Protein AF-A0A7S6W1R8-F1 (afdb_monomer_lite)

pLDDT: mean 75.31, std 19.68, range [36.75, 97.31]

Sequence (250 aa):
MFKEGKIKSYNVERGFGFIQQDQAQDLFFHISDFPSRHIEPRVGENLKYRIEADRGKFKAVNIIRLDLKKEQSTHEQINPSFESRSDRVNDQATPHDTAKGTVWGSKIFSMIGLIVILVLAVAVYGKYQQYQEQKQLHLQQLMQENENIVKEQRKAQGDLPDRVLTEQGEKNLYGTASTQAQSVVQYTAQAPSSSDTPRAVEKAQFSCDGRTHCSQMKSYEEAVYFLQHCPGTKMDGNNDGIPFERQFNK

Secondary structure (DSSP, 8-state):
-EEEEEEEEEETTTTEEEEE-SSSPPEEEEGGGSS-TTS---TT-EEEEEEEEETTEEEEEEEEESS-------S----------------------------TTHHHHHHHHHHHHHHHHHHHHHHHHHHHHHHHHHHHHHHHHHHHHHHHHHHHT----S-SS-HHHHHHHHS--SS------------------------------S--SGGG-SSHHHHHHHHHH-TT----SSSSS-TTHHHH--

Structure (mmCIF, N/CA/C/O backbone):
data_AF-A0A7S6W1R8-F1
#
_entry.id   AF-A0A7S6W1R8-F1
#
loop_
_atom_site.group_PDB
_atom_site.id
_atom_site.type_symbol
_atom_site.label_atom_id
_atom_site.label_alt_id
_atom_site.label_comp_id
_atom_site.label_asym_id
_atom_site.label_entity_id
_atom_site.label_seq_id
_atom_site.pdbx_PDB_ins_code
_atom_site.Cartn_x
_atom_site.Cartn_y
_atom_site.Cartn_z
_atom_site.occupancy
_atom_site.B_iso_or_equiv
_atom_site.auth_seq_id
_atom_site.auth_comp_id
_atom_site.auth_asym_id
_atom_site.auth_atom_id
_atom_site.pdbx_PDB_model_num
ATOM 1 N N . MET A 1 1 ? 12.336 -17.786 -8.559 1.00 86.81 1 MET A N 1
ATOM 2 C CA . MET A 1 1 ? 12.193 -18.467 -9.868 1.00 86.81 1 MET A CA 1
ATOM 3 C C . MET A 1 1 ? 11.454 -17.542 -10.827 1.00 86.81 1 MET A C 1
ATOM 5 O O . MET A 1 1 ? 10.625 -16.770 -10.353 1.00 86.81 1 MET A O 1
ATOM 9 N N . PHE A 1 2 ? 11.778 -17.565 -12.122 1.00 92.25 2 PHE A N 1
ATOM 10 C CA . PHE A 1 2 ? 11.011 -16.814 -13.123 1.00 92.25 2 PHE A CA 1
ATOM 11 C C . PHE A 1 2 ? 9.714 -17.553 -13.465 1.00 92.25 2 PHE A C 1
ATOM 13 O O . PHE A 1 2 ? 9.700 -18.782 -13.504 1.00 92.25 2 PHE A O 1
ATOM 20 N N . LYS A 1 3 ? 8.645 -16.795 -13.696 1.00 93.88 3 LYS A N 1
ATOM 21 C CA . LYS A 1 3 ? 7.350 -17.252 -14.194 1.00 93.88 3 LYS A CA 1
ATOM 22 C C . LYS A 1 3 ? 6.982 -16.460 -15.442 1.00 93.88 3 LYS A C 1
ATOM 24 O O . LYS A 1 3 ? 7.538 -15.389 -15.687 1.00 93.88 3 LYS A O 1
ATOM 29 N N . GLU A 1 4 ? 6.058 -17.003 -16.213 1.00 93.69 4 GLU A N 1
ATOM 30 C CA . GLU A 1 4 ? 5.535 -16.382 -17.424 1.00 93.69 4 GLU A CA 1
ATOM 31 C C . GLU A 1 4 ? 4.023 -16.215 -17.273 1.00 93.69 4 GLU A C 1
ATOM 33 O O . GLU A 1 4 ? 3.381 -16.959 -16.531 1.00 93.69 4 GLU A O 1
ATOM 38 N N . GLY A 1 5 ? 3.469 -15.188 -17.908 1.00 93.69 5 GLY A N 1
ATOM 39 C CA . GLY A 1 5 ? 2.054 -14.852 -17.789 1.00 93.69 5 GLY A CA 1
ATOM 40 C C . GLY A 1 5 ? 1.665 -13.724 -18.732 1.00 93.69 5 GLY A C 1
ATOM 41 O O . GLY A 1 5 ? 2.523 -13.129 -19.388 1.00 93.69 5 GLY A O 1
ATOM 42 N N . LYS A 1 6 ? 0.365 -13.435 -18.806 1.00 95.19 6 LYS A N 1
ATOM 43 C CA . LYS A 1 6 ? -0.180 -12.402 -19.696 1.00 95.19 6 LYS A CA 1
ATOM 44 C C . LYS A 1 6 ? -0.730 -11.221 -18.923 1.00 95.19 6 LYS A C 1
ATOM 46 O O . LYS A 1 6 ? -1.344 -11.404 -17.874 1.00 95.19 6 LYS A O 1
ATOM 51 N N . ILE A 1 7 ? -0.569 -10.015 -19.456 1.00 95.56 7 ILE A N 1
ATOM 52 C CA . ILE A 1 7 ? -1.196 -8.825 -18.873 1.00 95.56 7 ILE A CA 1
ATOM 53 C C . ILE A 1 7 ? -2.716 -8.959 -18.979 1.00 95.56 7 ILE A C 1
ATOM 55 O O . ILE A 1 7 ? -3.264 -9.042 -20.074 1.00 95.56 7 ILE A O 1
ATOM 59 N N . LYS A 1 8 ? -3.402 -8.949 -17.838 1.00 95.31 8 LYS A N 1
ATOM 60 C CA . LYS A 1 8 ? -4.864 -8.999 -17.748 1.00 95.31 8 LYS A CA 1
ATOM 61 C C . LYS A 1 8 ? -5.487 -7.612 -17.823 1.00 95.31 8 LYS A C 1
ATOM 63 O O . LYS A 1 8 ? -6.496 -7.412 -18.487 1.00 95.31 8 LYS A O 1
ATOM 68 N N . SER A 1 9 ? -4.893 -6.658 -17.116 1.00 94.88 9 SER A N 1
ATOM 69 C CA . SER A 1 9 ? -5.363 -5.279 -17.059 1.00 94.88 9 SER A CA 1
ATOM 70 C C . SER A 1 9 ? -4.200 -4.333 -16.798 1.00 94.88 9 SER A C 1
ATOM 72 O O . SER A 1 9 ? -3.211 -4.700 -16.159 1.00 94.88 9 SER A O 1
ATOM 74 N N . TYR A 1 10 ? -4.318 -3.113 -17.309 1.00 96.06 10 TYR A N 1
ATOM 75 C CA . TYR A 1 10 ? -3.346 -2.050 -17.108 1.00 96.06 10 TYR A CA 1
ATOM 76 C C . TYR A 1 10 ? -4.076 -0.708 -17.030 1.00 96.06 10 TYR A C 1
ATOM 78 O O . TYR A 1 10 ? -4.899 -0.397 -17.889 1.00 96.06 10 TYR A O 1
ATOM 86 N N . ASN A 1 11 ? -3.804 0.059 -15.975 1.00 94.62 11 ASN A N 1
ATOM 87 C CA . ASN A 1 11 ? -4.296 1.418 -15.804 1.00 94.62 11 ASN A CA 1
ATOM 88 C C . ASN A 1 11 ? -3.163 2.395 -16.136 1.00 94.62 11 ASN A C 1
ATOM 90 O O . ASN A 1 11 ? -2.182 2.483 -15.396 1.00 94.62 11 ASN A O 1
ATOM 94 N N . VAL A 1 12 ? -3.328 3.127 -17.239 1.00 92.25 12 VAL A N 1
ATOM 95 C CA . VAL A 1 12 ? -2.326 4.066 -17.759 1.00 92.25 12 VAL A CA 1
ATOM 96 C C . VAL A 1 12 ? -2.108 5.241 -16.803 1.00 92.25 12 VAL A C 1
ATOM 98 O O . VAL A 1 12 ? -0.969 5.564 -16.485 1.00 92.25 12 VAL A O 1
ATOM 101 N N . GLU A 1 13 ? -3.184 5.833 -16.277 1.00 91.62 13 GLU A N 1
ATOM 102 C CA . GLU A 1 13 ? -3.116 7.015 -15.404 1.00 91.62 13 GLU A CA 1
ATOM 103 C C . GLU A 1 13 ? -2.362 6.745 -14.099 1.00 91.62 13 GLU A C 1
ATOM 105 O O . GLU A 1 13 ? -1.633 7.599 -13.597 1.00 91.62 13 GLU A O 1
ATOM 110 N N . ARG A 1 14 ? -2.541 5.547 -13.533 1.00 92.88 14 ARG A N 1
ATOM 111 C CA . ARG A 1 14 ? -1.938 5.154 -12.251 1.00 92.88 14 ARG A CA 1
ATOM 112 C C . ARG A 1 14 ? -0.673 4.310 -12.415 1.00 92.88 14 ARG A C 1
ATOM 114 O O . ARG A 1 14 ? -0.030 4.010 -11.414 1.00 92.88 14 ARG A O 1
ATOM 121 N N . GLY A 1 15 ? -0.324 3.915 -13.641 1.00 93.25 15 GLY A N 1
ATOM 122 C CA . GLY A 1 15 ? 0.912 3.201 -13.965 1.00 93.25 15 GLY A CA 1
ATOM 123 C C . GLY A 1 15 ? 1.024 1.791 -13.376 1.00 93.25 15 GLY A C 1
ATOM 124 O O . GLY A 1 15 ? 2.137 1.308 -13.167 1.00 93.25 15 GLY A O 1
ATOM 125 N N . PHE A 1 16 ? -0.091 1.113 -13.094 1.00 94.75 16 PHE A N 1
ATOM 126 C CA . PHE A 1 16 ? -0.083 -0.247 -12.543 1.00 94.75 16 PHE A CA 1
ATOM 127 C C . PHE A 1 16 ? -1.042 -1.178 -13.277 1.00 94.75 16 PHE A C 1
ATOM 129 O O . PHE A 1 16 ? -1.990 -0.744 -13.932 1.00 94.75 16 PHE A O 1
ATOM 136 N N . GLY A 1 17 ? -0.814 -2.479 -13.137 1.00 95.31 17 GLY A N 1
ATOM 137 C CA . GLY A 1 17 ? -1.667 -3.492 -13.739 1.00 95.31 17 GLY A CA 1
ATOM 138 C C . GLY A 1 17 ? -1.562 -4.844 -13.054 1.00 95.31 17 GLY A C 1
ATOM 139 O O . GLY A 1 17 ? -0.952 -4.985 -11.991 1.00 95.31 17 GLY A O 1
ATOM 140 N N . PHE A 1 18 ? -2.176 -5.837 -13.688 1.00 96.56 18 PHE A N 1
ATOM 141 C CA . PHE A 1 18 ? -2.232 -7.202 -13.190 1.00 96.56 18 PHE A CA 1
ATOM 142 C C . PHE A 1 18 ? -1.879 -8.221 -14.273 1.00 96.56 18 PHE A C 1
ATOM 144 O O . PHE A 1 18 ? -2.291 -8.087 -15.427 1.00 96.56 18 PHE A O 1
ATOM 151 N N . ILE A 1 19 ? -1.131 -9.254 -13.889 1.00 95.94 19 ILE A N 1
ATOM 152 C CA . ILE A 1 19 ? -0.762 -10.395 -14.730 1.00 95.94 19 ILE A CA 1
ATOM 153 C C . ILE A 1 19 ? -1.653 -11.581 -14.358 1.00 95.94 19 ILE A C 1
ATOM 155 O O . ILE A 1 19 ? -1.723 -11.964 -13.189 1.00 95.94 19 ILE A O 1
ATOM 159 N N . GLN A 1 20 ? -2.312 -12.172 -15.354 1.00 94.69 20 GLN A N 1
ATOM 160 C CA . GLN A 1 20 ? -3.095 -13.393 -15.197 1.00 94.69 20 GLN A CA 1
ATOM 161 C C . GLN A 1 20 ? -2.158 -14.565 -14.882 1.00 94.69 20 GLN A C 1
ATOM 163 O O . GLN A 1 20 ? -1.191 -14.804 -15.609 1.00 94.69 20 GLN A O 1
ATOM 168 N N . GLN A 1 21 ? -2.466 -15.300 -13.814 1.00 87.00 21 GLN A N 1
ATOM 169 C CA . GLN A 1 21 ? -1.817 -16.566 -13.469 1.00 87.00 21 GLN A CA 1
ATOM 170 C C . GLN A 1 21 ? -2.818 -17.717 -13.633 1.00 87.00 21 GLN A C 1
ATOM 172 O O . GLN A 1 21 ? -4.018 -17.511 -13.456 1.00 87.00 21 GLN A O 1
ATOM 177 N N . ASP A 1 22 ? -2.336 -18.919 -13.959 1.00 77.44 22 ASP A N 1
ATOM 178 C CA . ASP A 1 22 ? -3.207 -20.059 -14.295 1.00 77.44 22 ASP A CA 1
ATOM 179 C C . ASP A 1 22 ? -3.980 -20.621 -13.089 1.00 77.44 22 ASP A C 1
ATOM 181 O O . ASP A 1 22 ? -5.113 -21.070 -13.226 1.00 77.44 22 ASP A O 1
ATOM 185 N N . GLN A 1 23 ? -3.372 -20.611 -11.898 1.00 68.00 23 GLN A N 1
ATOM 186 C CA . GLN A 1 23 ? -3.930 -21.222 -10.676 1.00 68.00 23 GLN A CA 1
ATOM 187 C C . GLN A 1 23 ? -3.747 -20.346 -9.427 1.00 68.00 23 GLN A C 1
ATOM 189 O O . GLN A 1 23 ? -3.832 -20.825 -8.298 1.00 68.00 23 GLN A O 1
ATOM 194 N N . ALA A 1 24 ? -3.450 -19.061 -9.616 1.00 75.56 24 ALA A N 1
ATOM 195 C CA . ALA A 1 24 ? -3.212 -18.116 -8.533 1.00 75.56 24 ALA A CA 1
ATOM 196 C C . ALA A 1 24 ? -3.998 -16.825 -8.764 1.00 75.56 24 ALA A C 1
ATOM 198 O O . ALA A 1 24 ? -4.500 -16.568 -9.858 1.00 75.56 24 ALA A O 1
ATOM 199 N N . GLN A 1 25 ? -4.104 -16.019 -7.710 1.00 84.81 25 GLN A N 1
ATOM 200 C CA . GLN A 1 25 ? -4.652 -14.675 -7.808 1.00 84.81 25 GLN A CA 1
ATOM 201 C C . GLN A 1 25 ? -3.829 -13.836 -8.795 1.00 84.81 25 GLN A C 1
ATOM 203 O O . GLN A 1 25 ? -2.626 -14.056 -8.953 1.00 84.81 25 GLN A O 1
ATOM 208 N N . ASP A 1 26 ? -4.477 -12.876 -9.456 1.00 92.06 26 ASP A N 1
ATOM 209 C CA . ASP A 1 26 ? -3.789 -12.004 -10.401 1.00 92.06 26 ASP A CA 1
ATOM 210 C C . ASP A 1 26 ? -2.629 -11.271 -9.716 1.00 92.06 26 ASP A C 1
ATOM 212 O O . ASP A 1 26 ? -2.766 -10.719 -8.619 1.00 92.06 26 ASP A O 1
ATOM 216 N N . LEU A 1 27 ? -1.477 -11.252 -10.379 1.00 94.75 27 LEU A N 1
ATOM 217 C CA . LEU A 1 27 ? -0.259 -10.712 -9.800 1.00 94.75 27 LEU A CA 1
ATOM 218 C C . LEU A 1 27 ? -0.103 -9.233 -10.141 1.00 94.75 27 LEU A C 1
ATOM 220 O O . LEU A 1 27 ? -0.073 -8.857 -11.311 1.00 94.75 27 LEU A O 1
ATOM 224 N N . PHE A 1 28 ? 0.054 -8.406 -9.115 1.00 95.50 28 PHE A N 1
ATOM 225 C CA . PHE A 1 28 ? 0.257 -6.969 -9.259 1.00 95.50 28 PHE A CA 1
ATOM 226 C C . PHE A 1 28 ? 1.618 -6.627 -9.889 1.00 95.50 28 PHE A C 1
ATOM 228 O O . PHE A 1 28 ? 2.635 -7.236 -9.549 1.00 95.50 28 PHE A O 1
ATOM 235 N N . PHE A 1 29 ? 1.658 -5.604 -10.743 1.00 95.44 29 PHE A N 1
ATOM 236 C CA . PHE A 1 29 ? 2.895 -4.987 -11.229 1.00 95.44 29 PHE A CA 1
ATOM 237 C C . PHE A 1 29 ? 2.775 -3.465 -11.325 1.00 95.44 29 PHE A C 1
ATOM 239 O O . PHE A 1 29 ? 1.679 -2.930 -11.511 1.00 95.44 29 PHE A O 1
ATOM 246 N N . HIS A 1 30 ? 3.914 -2.772 -11.285 1.00 95.31 30 HIS A N 1
ATOM 247 C CA . HIS A 1 30 ? 4.005 -1.341 -11.563 1.00 95.31 30 HIS A CA 1
ATOM 248 C C . HIS A 1 30 ? 4.875 -1.082 -12.806 1.00 95.31 30 HIS A C 1
ATOM 250 O O . HIS A 1 30 ? 5.815 -1.828 -13.082 1.00 95.31 30 HIS A O 1
ATOM 256 N N . ILE A 1 31 ? 4.605 -0.015 -13.568 1.00 93.50 31 ILE A N 1
ATOM 257 C CA . ILE A 1 31 ? 5.375 0.333 -14.781 1.00 93.50 31 ILE A CA 1
ATOM 258 C C . ILE A 1 31 ? 6.858 0.604 -14.478 1.00 93.50 31 ILE A C 1
ATOM 260 O O . ILE A 1 31 ? 7.719 0.447 -15.340 1.00 93.50 31 ILE A O 1
ATOM 264 N N . SER A 1 32 ? 7.192 0.963 -13.236 1.00 91.75 32 SER A N 1
ATOM 265 C CA . SER A 1 32 ? 8.585 1.130 -12.799 1.00 91.75 32 SER A CA 1
ATOM 266 C C . SER A 1 32 ? 9.402 -0.159 -12.849 1.00 91.75 32 SER A C 1
ATOM 268 O O . SER A 1 32 ? 10.623 -0.075 -12.937 1.00 91.75 32 SER A O 1
ATOM 270 N N . ASP A 1 33 ? 8.748 -1.321 -12.787 1.00 91.75 33 ASP A N 1
ATOM 271 C CA . ASP A 1 33 ? 9.399 -2.633 -12.824 1.00 91.75 33 ASP A CA 1
ATOM 272 C C . ASP A 1 33 ? 9.687 -3.101 -14.266 1.00 91.75 33 ASP A C 1
ATOM 274 O O . ASP A 1 33 ? 10.290 -4.159 -14.468 1.00 91.75 33 ASP A O 1
ATOM 278 N N . PHE A 1 34 ? 9.275 -2.314 -15.273 1.00 92.12 34 PHE A N 1
ATOM 279 C CA . PHE A 1 34 ? 9.537 -2.565 -16.688 1.00 92.12 34 PHE A CA 1
ATOM 280 C C . PHE A 1 34 ? 10.865 -1.935 -17.149 1.00 92.12 34 PHE A C 1
ATOM 282 O O . PHE A 1 34 ? 11.206 -0.819 -16.748 1.00 92.12 34 PHE A O 1
ATOM 289 N N . PRO A 1 35 ? 11.592 -2.591 -18.074 1.00 83.25 35 PRO A N 1
ATOM 290 C CA . PRO A 1 35 ? 12.891 -2.127 -18.561 1.00 83.25 35 PRO A CA 1
ATOM 291 C C . PRO A 1 35 ? 12.785 -0.860 -19.420 1.00 83.25 35 PRO A C 1
ATOM 293 O O . PRO A 1 35 ? 13.722 -0.068 -19.481 1.00 83.25 35 PRO A O 1
ATOM 296 N N . SER A 1 36 ? 11.641 -0.642 -20.074 1.00 81.06 36 SER A N 1
ATOM 297 C CA . SER A 1 36 ? 11.389 0.515 -20.937 1.00 81.06 36 SER A CA 1
ATOM 298 C C . SER A 1 36 ? 10.086 1.187 -20.524 1.00 81.06 36 SER A C 1
ATOM 300 O O . SER A 1 36 ? 9.015 0.825 -21.003 1.00 81.06 36 SER A O 1
ATOM 302 N N . ARG A 1 37 ? 10.184 2.183 -19.637 1.00 76.12 37 ARG A N 1
ATOM 303 C CA . ARG A 1 37 ? 9.023 2.914 -19.089 1.00 76.12 37 ARG A CA 1
ATOM 304 C C . ARG A 1 37 ? 8.283 3.761 -20.129 1.00 76.12 37 ARG A C 1
ATOM 306 O O . ARG A 1 37 ? 7.164 4.179 -19.880 1.00 76.12 37 ARG A O 1
ATOM 313 N N . HIS A 1 38 ? 8.913 4.023 -21.273 1.00 76.81 38 HIS A N 1
ATOM 314 C CA . HIS A 1 38 ? 8.340 4.815 -22.366 1.00 76.81 38 HIS A CA 1
ATOM 315 C C . HIS A 1 38 ? 7.377 4.025 -23.254 1.00 76.81 38 HIS A C 1
ATOM 317 O O . HIS A 1 38 ? 6.658 4.621 -24.046 1.00 76.81 38 HIS A O 1
ATOM 323 N N . ILE A 1 39 ? 7.380 2.694 -23.155 1.00 83.38 39 ILE A N 1
ATOM 324 C CA . ILE A 1 39 ? 6.487 1.843 -23.935 1.00 83.38 39 ILE A CA 1
ATOM 325 C C . ILE A 1 39 ? 5.435 1.311 -22.975 1.00 83.38 39 ILE A C 1
ATOM 327 O O . ILE A 1 39 ? 5.749 0.537 -22.070 1.00 83.38 39 ILE A O 1
ATOM 331 N N . GLU A 1 40 ? 4.181 1.688 -23.180 1.00 87.88 40 GLU A N 1
ATOM 332 C CA . GLU A 1 40 ? 3.093 1.272 -22.302 1.00 87.88 40 GLU A CA 1
ATOM 333 C C . GLU A 1 40 ? 2.827 -0.241 -22.404 1.00 87.88 40 GLU A C 1
ATOM 335 O O . GLU A 1 40 ? 2.866 -0.806 -23.506 1.00 87.88 40 GLU A O 1
ATOM 340 N N . PRO A 1 41 ? 2.596 -0.930 -21.274 1.00 91.81 41 PRO A N 1
ATOM 341 C CA . PRO A 1 41 ? 2.139 -2.317 -21.251 1.00 91.81 41 PRO A CA 1
ATOM 342 C C . PRO A 1 41 ? 0.809 -2.503 -21.996 1.00 91.81 41 PRO A C 1
ATOM 344 O O . PRO A 1 41 ? -0.120 -1.717 -21.813 1.00 91.81 41 PRO A O 1
ATOM 347 N N . ARG A 1 42 ? 0.688 -3.557 -22.817 1.00 90.94 42 ARG A N 1
ATOM 348 C CA . ARG A 1 42 ? -0.557 -3.858 -23.547 1.00 90.94 42 ARG A CA 1
ATOM 349 C C . ARG A 1 42 ? -1.276 -5.053 -22.938 1.00 90.94 42 ARG A C 1
ATOM 351 O O . ARG A 1 42 ? -0.662 -6.072 -22.643 1.00 90.94 42 ARG A O 1
ATOM 358 N N . VAL A 1 43 ? -2.594 -4.953 -22.779 1.00 93.38 43 VAL A N 1
ATOM 359 C CA . VAL A 1 43 ? -3.412 -6.090 -22.330 1.00 93.38 43 VAL A CA 1
ATOM 360 C C . VAL A 1 43 ? -3.265 -7.250 -23.321 1.00 93.38 43 VAL A C 1
ATOM 362 O O . VAL A 1 43 ? -3.309 -7.048 -24.531 1.00 93.38 43 VAL A O 1
ATOM 365 N N . GLY A 1 44 ? -3.064 -8.459 -22.799 1.00 92.06 44 GLY A N 1
ATOM 366 C CA . GLY A 1 44 ? -2.816 -9.680 -23.567 1.00 92.06 44 GLY A CA 1
ATOM 367 C C . GLY A 1 44 ? -1.343 -9.981 -23.851 1.00 92.06 44 GLY A C 1
ATOM 368 O O . GLY A 1 44 ? -1.049 -11.089 -24.291 1.00 92.06 44 GLY A O 1
ATOM 369 N N . GLU A 1 45 ? -0.431 -9.050 -23.565 1.00 92.31 45 GLU A N 1
ATOM 370 C CA . GLU A 1 45 ? 1.005 -9.220 -23.798 1.00 92.31 45 GLU A CA 1
ATOM 371 C C . GLU A 1 45 ? 1.639 -10.260 -22.871 1.00 92.31 45 GLU A C 1
ATOM 373 O O . GLU A 1 45 ? 1.369 -10.289 -21.666 1.00 92.31 45 GLU A O 1
ATOM 378 N N . ASN A 1 46 ? 2.527 -11.075 -23.431 1.00 92.88 46 ASN A N 1
ATOM 379 C CA . ASN A 1 46 ? 3.306 -12.078 -22.732 1.00 92.88 46 ASN A CA 1
ATOM 380 C C . ASN A 1 46 ? 4.522 -11.459 -22.029 1.00 92.88 46 ASN A C 1
ATOM 382 O O . ASN A 1 46 ? 5.382 -10.804 -22.628 1.00 92.88 46 ASN A O 1
ATOM 386 N N . LEU A 1 47 ? 4.621 -11.740 -20.732 1.00 94.06 47 LEU A N 1
ATOM 387 C CA . LEU A 1 47 ? 5.696 -11.289 -19.865 1.00 94.06 47 LEU A CA 1
ATOM 388 C C . LEU A 1 47 ? 6.397 -12.471 -19.207 1.00 94.06 47 LEU A C 1
ATOM 390 O O . LEU A 1 47 ? 5.770 -13.469 -18.850 1.00 94.06 47 LEU A O 1
ATOM 394 N N . LYS A 1 48 ? 7.688 -12.290 -18.939 1.00 94.44 48 LYS A N 1
ATOM 395 C CA . LYS A 1 48 ? 8.476 -13.117 -18.028 1.00 94.44 48 LYS A CA 1
ATOM 396 C C . LYS A 1 48 ? 8.903 -12.282 -16.835 1.00 94.44 48 LYS A C 1
ATOM 398 O O . LYS A 1 48 ? 9.404 -11.179 -17.007 1.00 94.44 48 LYS A O 1
ATOM 403 N N . TYR A 1 49 ? 8.695 -12.781 -15.628 1.00 94.94 49 TYR A N 1
ATOM 404 C CA . TYR A 1 49 ? 8.868 -11.995 -14.408 1.00 94.94 49 TYR A CA 1
ATOM 405 C C . TYR A 1 49 ? 9.235 -12.879 -13.219 1.00 94.94 49 TYR A C 1
ATOM 407 O O . TYR A 1 49 ? 9.166 -14.107 -13.278 1.00 94.94 49 TYR A O 1
ATOM 415 N N . ARG A 1 50 ? 9.628 -12.263 -12.109 1.00 94.50 50 ARG A N 1
ATOM 416 C CA . ARG A 1 50 ? 9.828 -12.928 -10.819 1.00 94.50 50 ARG A CA 1
ATOM 417 C C . ARG A 1 50 ? 8.788 -12.424 -9.827 1.00 94.50 50 ARG A C 1
ATOM 419 O O . ARG A 1 50 ? 8.431 -11.255 -9.858 1.00 94.50 50 ARG A O 1
ATOM 426 N N . ILE A 1 51 ? 8.309 -13.305 -8.956 1.00 94.00 51 ILE A N 1
ATOM 427 C CA . ILE A 1 51 ? 7.410 -12.929 -7.860 1.00 94.00 51 ILE A CA 1
ATOM 428 C C . ILE A 1 51 ? 8.253 -12.597 -6.634 1.00 94.00 51 ILE A C 1
ATOM 430 O O . ILE A 1 51 ? 9.071 -13.423 -6.224 1.00 94.00 51 ILE A O 1
ATOM 434 N N . GLU A 1 52 ? 8.029 -11.426 -6.049 1.00 93.75 52 GLU A N 1
ATOM 435 C CA . GLU A 1 52 ? 8.626 -11.010 -4.779 1.00 93.75 52 GLU A CA 1
ATOM 436 C C . GLU A 1 52 ? 7.550 -10.505 -3.814 1.00 93.75 52 GLU A C 1
ATOM 438 O O . GLU A 1 52 ? 6.505 -10.000 -4.230 1.00 93.75 52 GLU A O 1
ATOM 443 N N . ALA A 1 53 ? 7.795 -10.684 -2.516 1.00 91.69 53 ALA A N 1
ATOM 444 C CA . ALA A 1 53 ? 6.934 -10.173 -1.458 1.00 91.69 53 ALA A CA 1
ATOM 445 C C . ALA A 1 53 ? 7.381 -8.759 -1.067 1.00 91.69 53 ALA A C 1
ATOM 447 O O . ALA A 1 53 ? 8.533 -8.547 -0.696 1.00 91.69 53 ALA A O 1
ATOM 448 N N . ASP A 1 54 ? 6.459 -7.804 -1.118 1.00 86.44 54 ASP A N 1
ATOM 449 C CA . ASP A 1 54 ? 6.662 -6.404 -0.762 1.00 86.44 54 ASP A CA 1
ATOM 450 C C . ASP A 1 54 ? 5.571 -5.982 0.228 1.00 86.44 54 ASP A C 1
ATOM 452 O O . ASP A 1 54 ? 4.385 -5.957 -0.105 1.00 86.44 54 ASP A O 1
ATOM 456 N N . ARG A 1 55 ? 5.958 -5.711 1.482 1.00 85.19 55 ARG A N 1
ATOM 457 C CA . ARG A 1 55 ? 5.050 -5.287 2.572 1.00 85.19 55 ARG A CA 1
ATOM 458 C C . ARG A 1 55 ? 3.788 -6.158 2.710 1.00 85.19 55 ARG A C 1
ATOM 460 O O . ARG A 1 55 ? 2.689 -5.648 2.909 1.00 85.19 55 ARG A O 1
ATOM 467 N N . GLY A 1 56 ? 3.945 -7.476 2.575 1.00 86.56 56 GLY A N 1
ATOM 468 C CA . GLY A 1 56 ? 2.848 -8.446 2.691 1.00 86.56 56 GLY A CA 1
ATOM 469 C C . GLY A 1 56 ? 2.004 -8.636 1.425 1.00 86.56 56 GLY A C 1
ATOM 470 O O . GLY A 1 56 ? 1.036 -9.388 1.460 1.00 86.56 56 GLY A O 1
ATOM 471 N N . LYS A 1 57 ? 2.358 -7.998 0.302 1.00 88.50 57 LYS A N 1
ATOM 472 C CA . LYS A 1 57 ? 1.723 -8.205 -1.008 1.00 88.50 57 LYS A CA 1
ATOM 473 C C . LYS A 1 57 ? 2.719 -8.809 -1.989 1.00 88.50 57 LYS A C 1
ATOM 475 O O . LYS A 1 57 ? 3.891 -8.449 -1.987 1.00 88.50 57 LYS A O 1
ATOM 480 N N . PHE A 1 58 ? 2.261 -9.709 -2.851 1.00 92.81 58 PHE A N 1
ATOM 481 C CA . PHE A 1 58 ? 3.097 -10.236 -3.926 1.00 92.81 58 PHE A CA 1
ATOM 482 C C . PHE A 1 58 ? 3.052 -9.312 -5.140 1.00 92.81 58 PHE A C 1
ATOM 484 O O . PHE A 1 58 ? 1.972 -8.895 -5.565 1.00 92.81 58 PHE A O 1
ATOM 491 N N . LYS A 1 59 ? 4.222 -9.016 -5.708 1.00 94.94 59 LYS A N 1
ATOM 492 C CA . LYS A 1 59 ? 4.353 -8.233 -6.938 1.00 94.94 59 LYS A CA 1
ATOM 493 C C . LYS A 1 59 ? 5.298 -8.889 -7.937 1.00 94.94 59 LYS A C 1
ATOM 495 O O . LYS A 1 59 ? 6.179 -9.667 -7.565 1.00 94.94 59 LYS A O 1
ATOM 500 N N . ALA A 1 60 ? 5.108 -8.564 -9.209 1.00 95.44 60 ALA A N 1
ATOM 501 C CA . ALA A 1 60 ? 6.025 -8.919 -10.277 1.00 95.44 60 ALA A CA 1
ATOM 502 C C . ALA A 1 60 ? 7.205 -7.938 -10.311 1.00 95.44 60 ALA A C 1
ATOM 504 O O . ALA A 1 60 ? 7.008 -6.728 -10.351 1.00 95.44 60 ALA A O 1
ATOM 505 N N . VAL A 1 61 ? 8.425 -8.463 -10.344 1.00 94.56 61 VAL A N 1
ATOM 506 C CA . VAL A 1 61 ? 9.667 -7.700 -10.528 1.00 94.56 61 VAL A CA 1
ATOM 507 C C . VAL A 1 61 ? 10.525 -8.333 -11.621 1.00 94.56 61 VAL A C 1
ATOM 509 O O . VAL A 1 61 ? 10.294 -9.483 -12.007 1.00 94.56 61 VAL A O 1
ATOM 512 N N . ASN A 1 62 ? 11.554 -7.615 -12.086 1.00 93.50 62 ASN A N 1
ATOM 513 C CA . ASN A 1 62 ? 12.434 -8.059 -13.175 1.00 93.50 62 ASN A CA 1
ATOM 514 C C . ASN A 1 62 ? 11.625 -8.491 -14.412 1.00 93.50 62 ASN A C 1
ATOM 516 O O . ASN A 1 62 ? 11.771 -9.615 -14.899 1.00 93.50 62 ASN A O 1
ATOM 520 N N . ILE A 1 63 ? 10.715 -7.619 -14.856 1.00 94.00 63 ILE A N 1
ATOM 521 C CA . ILE A 1 63 ? 9.775 -7.914 -15.937 1.00 94.00 63 ILE A CA 1
ATOM 522 C C . ILE A 1 63 ? 10.497 -7.834 -17.285 1.00 94.00 63 ILE A C 1
ATOM 524 O O . ILE A 1 63 ? 11.215 -6.882 -17.572 1.00 94.00 63 ILE A O 1
ATOM 528 N N . ILE A 1 64 ? 10.283 -8.828 -18.137 1.00 92.19 64 ILE A N 1
ATOM 529 C CA . ILE A 1 64 ? 10.794 -8.912 -19.503 1.00 92.19 64 ILE A CA 1
ATOM 530 C C . ILE A 1 64 ? 9.591 -9.080 -20.425 1.00 92.19 64 ILE A C 1
ATOM 532 O O . ILE A 1 64 ? 8.763 -9.968 -20.217 1.00 92.19 64 ILE A O 1
ATOM 536 N N . ARG A 1 65 ? 9.499 -8.226 -21.444 1.00 92.06 65 ARG A N 1
ATOM 537 C CA . ARG A 1 65 ? 8.435 -8.267 -22.453 1.00 92.06 65 ARG A CA 1
ATOM 538 C C . ARG A 1 65 ? 8.833 -9.257 -23.540 1.00 92.06 65 ARG A C 1
ATOM 540 O O . ARG A 1 65 ? 9.865 -9.063 -24.176 1.00 92.06 65 ARG A O 1
ATOM 547 N N . LEU A 1 66 ? 8.055 -10.322 -23.713 1.00 89.62 66 LEU A N 1
ATOM 548 C CA . LEU A 1 66 ? 8.359 -11.380 -24.681 1.00 89.62 66 LEU A CA 1
ATOM 549 C C . LEU A 1 66 ? 7.884 -11.014 -26.095 1.00 89.62 66 LEU A C 1
ATOM 551 O O . LEU A 1 66 ? 8.505 -11.431 -27.069 1.00 89.62 66 LEU A O 1
ATOM 555 N N . ASP A 1 67 ? 6.847 -10.178 -26.204 1.00 83.69 67 ASP A N 1
ATOM 556 C CA . ASP A 1 67 ? 6.232 -9.819 -27.492 1.00 83.69 67 ASP A CA 1
ATOM 557 C C . ASP A 1 67 ? 6.823 -8.552 -28.132 1.00 83.69 67 ASP A C 1
ATOM 559 O O . ASP A 1 67 ? 6.500 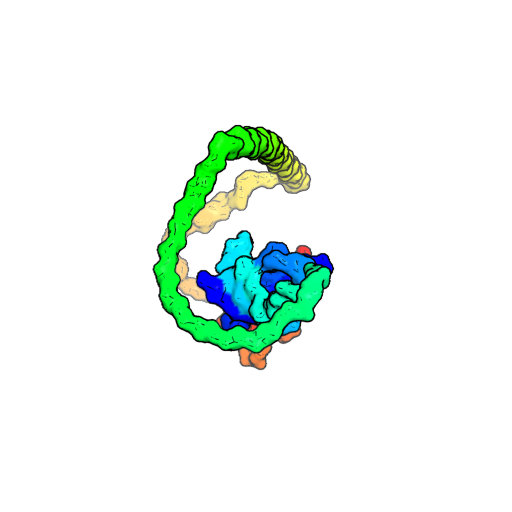-8.215 -29.274 1.00 83.69 67 ASP A O 1
ATOM 563 N N . LEU A 1 68 ? 7.704 -7.829 -27.430 1.00 78.31 68 LEU A N 1
ATOM 564 C CA . LEU A 1 68 ? 8.452 -6.729 -28.034 1.00 78.31 68 LEU A CA 1
ATOM 565 C C . LEU A 1 68 ? 9.637 -7.288 -28.821 1.00 78.31 68 LEU A C 1
ATOM 567 O O . LEU A 1 68 ? 10.741 -7.457 -28.299 1.00 78.31 68 LEU A O 1
ATOM 571 N N . LYS A 1 69 ? 9.420 -7.526 -30.115 1.00 64.25 69 LYS A N 1
ATOM 572 C CA . LYS A 1 69 ? 10.514 -7.687 -31.075 1.00 64.25 69 LYS A CA 1
ATOM 573 C C . LYS A 1 69 ? 11.319 -6.386 -31.062 1.00 64.25 69 LYS A C 1
ATOM 575 O O . LYS A 1 69 ? 10.795 -5.324 -31.388 1.00 64.25 69 LYS A O 1
ATOM 580 N N . LYS A 1 70 ? 12.570 -6.450 -30.607 1.00 56.59 70 LYS A N 1
ATOM 581 C CA . LYS A 1 70 ? 13.472 -5.299 -30.528 1.00 56.59 70 LYS A CA 1
ATOM 582 C C . LYS A 1 70 ? 13.840 -4.850 -31.946 1.00 56.59 70 LYS A C 1
ATOM 584 O O . LYS A 1 70 ? 14.900 -5.207 -32.445 1.00 56.59 70 LYS A O 1
ATOM 589 N N . GLU A 1 71 ? 12.981 -4.074 -32.600 1.00 48.66 71 GLU A N 1
ATOM 590 C CA . GLU A 1 71 ? 13.364 -3.305 -33.786 1.00 48.66 71 GLU A CA 1
ATOM 591 C C . GLU A 1 71 ? 14.206 -2.111 -33.340 1.00 48.66 71 GLU A C 1
ATOM 593 O O . GLU A 1 71 ? 13.758 -0.976 -33.237 1.00 48.66 71 GLU A O 1
ATOM 598 N N . GLN A 1 72 ? 15.460 -2.395 -33.001 1.00 49.44 72 GLN A N 1
ATOM 599 C CA . GLN A 1 72 ? 16.504 -1.385 -32.980 1.00 49.44 72 GLN A CA 1
ATOM 600 C C . GLN A 1 72 ? 17.401 -1.606 -34.191 1.00 49.44 72 GLN A C 1
ATOM 602 O O . GLN A 1 72 ? 18.472 -2.192 -34.070 1.00 49.44 72 GLN A O 1
ATOM 607 N N . SER A 1 73 ? 16.946 -1.127 -35.350 1.00 46.66 73 SER A N 1
ATOM 608 C CA . SER A 1 73 ? 17.821 -0.756 -36.467 1.00 46.66 73 SER A CA 1
ATOM 609 C C . SER A 1 73 ? 17.094 0.132 -37.485 1.00 46.66 73 SER A C 1
ATOM 611 O O . SER A 1 73 ? 16.948 -0.262 -38.639 1.00 46.66 73 SER A O 1
ATOM 613 N N . THR A 1 74 ? 16.626 1.330 -37.107 1.00 42.28 74 THR A N 1
ATOM 614 C CA . THR A 1 74 ? 16.370 2.394 -38.106 1.00 42.28 74 THR A CA 1
ATOM 615 C C . THR A 1 74 ? 16.453 3.804 -37.505 1.00 42.28 74 THR A C 1
ATOM 617 O O . THR A 1 74 ? 15.470 4.331 -36.998 1.00 42.28 74 THR A O 1
ATOM 620 N N . HIS A 1 75 ? 17.663 4.366 -37.537 1.00 45.88 75 HIS A N 1
ATOM 621 C CA . HIS A 1 75 ? 18.053 5.770 -37.789 1.00 45.88 75 HIS A CA 1
ATOM 622 C C . HIS A 1 75 ? 19.563 5.803 -37.477 1.00 45.88 75 HIS A C 1
ATOM 624 O O . HIS A 1 75 ? 19.950 5.603 -36.333 1.00 45.88 75 HIS A O 1
ATOM 630 N N . GLU A 1 76 ? 20.482 5.798 -38.444 1.00 38.94 76 GLU A N 1
ATOM 631 C CA . GLU A 1 76 ? 20.707 6.848 -39.440 1.00 38.94 76 GLU A CA 1
ATOM 632 C C . GLU A 1 76 ? 21.368 6.271 -40.713 1.00 38.94 76 GLU A C 1
ATOM 634 O O . GLU A 1 76 ? 22.186 5.352 -40.651 1.00 38.94 76 GLU A O 1
ATOM 639 N N . GLN A 1 77 ? 20.997 6.820 -41.868 1.00 49.84 77 GLN A N 1
ATOM 640 C CA . GLN A 1 77 ? 21.447 6.453 -43.211 1.00 49.84 77 GLN A CA 1
ATOM 641 C C . GLN A 1 77 ? 22.943 6.716 -43.444 1.00 49.84 77 GLN A C 1
ATOM 643 O O . GLN A 1 77 ? 23.348 7.873 -43.426 1.00 49.84 77 GLN A O 1
ATOM 648 N N . ILE A 1 78 ? 23.708 5.692 -43.845 1.00 44.06 78 ILE A N 1
ATOM 649 C CA . ILE A 1 78 ? 24.797 5.826 -44.833 1.00 44.06 78 ILE A CA 1
ATOM 650 C C . ILE A 1 78 ? 24.805 4.558 -45.719 1.00 44.06 78 ILE A C 1
ATOM 652 O O . ILE A 1 78 ? 25.045 3.463 -45.228 1.00 44.06 78 ILE A O 1
ATOM 656 N N . ASN A 1 79 ? 24.470 4.746 -47.004 1.00 42.19 79 ASN A N 1
ATOM 657 C CA . ASN A 1 79 ? 24.602 3.898 -48.210 1.00 42.19 79 ASN A CA 1
ATOM 658 C C . ASN A 1 79 ? 24.772 2.363 -48.093 1.00 42.19 79 ASN A C 1
ATOM 660 O O . ASN A 1 79 ? 25.801 1.898 -47.606 1.00 42.19 79 ASN A O 1
ATOM 664 N N . PRO A 1 80 ? 23.904 1.556 -48.742 1.00 44.38 80 PRO A N 1
ATOM 665 C CA . PRO A 1 80 ? 24.212 0.169 -49.050 1.00 44.38 80 PRO A CA 1
ATOM 666 C C . PRO A 1 80 ? 24.778 0.047 -50.471 1.00 44.38 80 PRO A C 1
ATOM 668 O O . PRO A 1 80 ? 24.072 0.199 -51.466 1.00 44.38 80 PRO A O 1
ATOM 671 N N . SER A 1 81 ? 26.051 -0.311 -50.569 1.00 45.62 81 SER A N 1
ATOM 672 C CA . SER A 1 81 ? 26.553 -1.066 -51.713 1.00 45.62 81 SER A CA 1
ATOM 673 C C . SER A 1 81 ? 27.460 -2.160 -51.181 1.00 45.62 81 SER A C 1
ATOM 675 O O . SER A 1 81 ? 28.665 -1.954 -51.064 1.00 45.62 81 SER A O 1
ATOM 677 N N . PHE A 1 82 ? 26.897 -3.316 -50.835 1.00 39.69 82 PHE A N 1
ATOM 678 C CA . PHE A 1 82 ? 27.666 -4.537 -51.010 1.00 39.69 82 PHE A CA 1
ATOM 679 C C . PHE A 1 82 ? 26.786 -5.769 -51.158 1.00 39.69 82 PHE A C 1
ATOM 681 O O . PHE A 1 82 ? 25.828 -5.996 -50.421 1.00 39.69 82 PHE A O 1
ATOM 688 N N . GLU A 1 83 ? 27.159 -6.521 -52.178 1.00 39.09 83 GLU A N 1
ATOM 689 C CA . GLU A 1 83 ? 26.588 -7.761 -52.641 1.00 39.09 83 GLU A CA 1
ATOM 690 C C . GLU A 1 83 ? 26.599 -8.857 -51.578 1.00 39.09 83 GLU A C 1
ATOM 692 O O . GLU A 1 83 ? 27.473 -8.971 -50.717 1.00 39.09 83 GLU A O 1
ATOM 697 N N . SER A 1 84 ? 25.604 -9.722 -51.717 1.00 41.66 84 SER A N 1
ATOM 698 C CA . SER A 1 84 ? 25.514 -10.998 -51.039 1.00 41.66 84 SER A CA 1
ATOM 699 C C . SER A 1 84 ? 26.642 -11.913 -51.522 1.00 41.66 84 SER A C 1
ATOM 701 O O . SER A 1 84 ? 26.673 -12.304 -52.689 1.00 41.66 84 SER A O 1
ATOM 703 N N . ARG A 1 85 ? 27.548 -12.300 -50.623 1.00 41.91 85 ARG A N 1
ATOM 704 C CA . ARG A 1 85 ? 28.368 -13.499 -50.803 1.00 41.91 85 ARG A CA 1
ATOM 705 C C . ARG A 1 85 ? 28.454 -14.275 -49.496 1.00 41.91 85 ARG A C 1
ATOM 707 O O . ARG A 1 85 ? 29.073 -13.858 -48.525 1.00 41.91 85 ARG A O 1
ATOM 714 N N . SER A 1 86 ? 27.749 -15.400 -49.516 1.00 46.91 86 SER A N 1
ATOM 715 C CA . SER A 1 86 ? 27.930 -16.547 -48.638 1.00 46.91 86 SER A CA 1
ATOM 716 C C . SER A 1 86 ? 29.376 -17.023 -48.720 1.00 46.91 86 SER A C 1
ATOM 718 O O . SER A 1 86 ? 29.849 -17.217 -49.831 1.00 46.91 86 SER A O 1
ATOM 720 N N . ASP A 1 87 ? 30.035 -17.232 -47.578 1.00 39.56 87 ASP A N 1
ATOM 721 C CA . ASP A 1 87 ? 30.985 -18.334 -47.408 1.00 39.56 87 ASP A CA 1
ATOM 722 C C . ASP A 1 87 ? 31.302 -18.593 -45.920 1.00 39.56 87 ASP A C 1
ATOM 724 O O . ASP A 1 87 ? 31.862 -17.767 -45.209 1.00 39.56 87 ASP A O 1
ATOM 728 N N . ARG A 1 88 ? 30.867 -19.781 -45.483 1.00 39.25 88 ARG A N 1
ATOM 729 C CA . ARG A 1 88 ? 31.597 -20.803 -44.709 1.00 39.25 88 ARG A CA 1
ATOM 730 C C . ARG A 1 88 ? 32.372 -20.421 -43.431 1.00 39.25 88 ARG A C 1
ATOM 732 O O . ARG A 1 88 ? 33.433 -19.817 -43.456 1.00 39.25 88 ARG A O 1
ATOM 739 N N . VAL A 1 89 ? 31.843 -20.976 -42.334 1.00 46.69 89 VAL A N 1
ATOM 740 C CA . VAL A 1 89 ? 32.498 -21.710 -41.228 1.00 46.69 89 VAL A CA 1
ATOM 741 C C . VAL A 1 89 ? 34.031 -21.638 -41.159 1.00 46.69 89 VAL A C 1
ATOM 743 O O . VAL A 1 89 ? 34.714 -22.192 -42.017 1.00 46.69 89 VAL A O 1
ATOM 746 N N . ASN A 1 90 ? 34.544 -21.133 -40.032 1.00 44.25 90 ASN A N 1
ATOM 747 C CA . ASN A 1 90 ? 35.695 -21.743 -39.371 1.00 44.25 90 ASN A CA 1
ATOM 748 C C . ASN A 1 90 ? 35.606 -21.568 -37.845 1.00 44.25 90 ASN A C 1
ATOM 750 O O . ASN A 1 90 ? 35.352 -20.472 -37.344 1.00 44.25 90 ASN A O 1
ATOM 754 N N . ASP A 1 91 ? 35.810 -22.679 -37.144 1.00 48.59 91 ASP A N 1
ATOM 755 C CA . ASP A 1 91 ? 35.987 -22.793 -35.703 1.00 48.59 91 ASP A CA 1
ATOM 756 C C . ASP A 1 91 ? 37.224 -22.021 -35.231 1.00 48.59 91 ASP A C 1
ATOM 758 O O . ASP A 1 91 ? 38.314 -22.224 -35.757 1.00 48.59 91 ASP A O 1
ATOM 762 N N . GLN A 1 92 ? 37.088 -21.224 -34.168 1.00 46.16 92 GLN A N 1
ATOM 763 C CA . GLN A 1 92 ? 38.153 -21.085 -33.173 1.00 46.16 92 GLN A CA 1
ATOM 764 C C . GLN A 1 92 ? 37.578 -20.509 -31.871 1.00 46.16 92 GLN A C 1
ATOM 766 O O . GLN A 1 92 ? 37.183 -19.346 -31.796 1.00 46.16 92 GLN A O 1
ATOM 771 N N . ALA A 1 93 ? 37.544 -21.334 -30.825 1.00 48.84 93 ALA A N 1
ATOM 772 C CA . ALA A 1 93 ? 37.337 -20.878 -29.459 1.00 48.84 93 ALA A CA 1
ATOM 773 C C . ALA A 1 93 ? 38.521 -19.998 -29.025 1.00 48.84 93 ALA A C 1
ATOM 775 O O . ALA A 1 93 ? 39.672 -20.433 -29.086 1.00 48.84 93 ALA A O 1
ATOM 776 N N . THR A 1 94 ? 38.238 -18.787 -28.548 1.00 53.50 94 THR A N 1
ATOM 777 C CA . THR A 1 94 ? 39.190 -17.962 -27.796 1.00 53.50 94 THR A CA 1
ATOM 778 C C . THR A 1 94 ? 38.656 -17.738 -26.377 1.00 53.50 94 THR A C 1
ATOM 780 O O . THR A 1 94 ? 37.448 -17.567 -26.187 1.00 53.50 94 THR A O 1
ATOM 783 N N . PRO A 1 95 ? 39.519 -17.791 -25.348 1.00 48.72 95 PRO A N 1
ATOM 784 C CA . PRO A 1 95 ? 39.109 -17.569 -23.970 1.00 48.72 95 PRO A CA 1
ATOM 785 C C . PRO A 1 95 ? 38.824 -16.078 -23.766 1.00 48.72 95 PRO A C 1
ATOM 787 O O . PRO A 1 95 ? 39.630 -15.225 -24.128 1.00 48.72 95 PRO A O 1
ATOM 790 N N . HIS A 1 96 ? 37.668 -15.746 -23.189 1.00 46.81 96 HIS A N 1
ATOM 791 C CA . HIS A 1 96 ? 37.380 -14.374 -22.786 1.00 46.81 96 HIS A CA 1
ATOM 792 C C . HIS A 1 96 ? 38.179 -14.057 -21.517 1.00 46.81 96 HIS A C 1
ATOM 794 O O . HIS A 1 96 ? 37.732 -14.322 -20.398 1.00 46.81 96 HIS A O 1
ATOM 800 N N . ASP A 1 97 ? 39.362 -13.477 -21.704 1.00 44.53 97 ASP A N 1
ATOM 801 C CA . ASP A 1 97 ? 40.117 -12.833 -20.641 1.00 44.53 97 ASP A CA 1
ATOM 802 C C . ASP A 1 97 ? 39.235 -11.804 -19.926 1.00 44.53 97 ASP A C 1
ATOM 804 O O . ASP A 1 97 ? 38.684 -10.865 -20.506 1.00 44.53 97 ASP A O 1
ATOM 808 N N . THR A 1 98 ? 39.088 -11.986 -18.617 1.00 50.53 98 THR A N 1
ATOM 809 C CA . THR A 1 98 ? 38.536 -10.983 -17.714 1.00 50.53 98 THR A CA 1
ATOM 810 C C . THR A 1 98 ? 39.442 -9.756 -17.716 1.00 50.53 98 THR A C 1
ATOM 812 O O . THR A 1 98 ? 40.423 -9.695 -16.972 1.00 50.53 98 THR A O 1
ATOM 815 N N . ALA A 1 99 ? 39.103 -8.758 -18.527 1.00 42.38 99 ALA A N 1
ATOM 816 C CA . ALA A 1 99 ? 39.715 -7.442 -18.465 1.00 42.38 99 ALA A CA 1
ATOM 817 C C . ALA A 1 99 ? 39.314 -6.749 -17.150 1.00 42.38 99 ALA A C 1
ATOM 819 O O . ALA A 1 99 ? 38.305 -6.050 -17.053 1.00 42.38 99 ALA A O 1
ATOM 820 N N . LYS A 1 100 ? 40.129 -6.939 -16.106 1.00 50.19 100 LYS A N 1
ATOM 821 C CA . LYS A 1 100 ? 40.176 -6.037 -14.952 1.00 50.19 100 LYS A CA 1
ATOM 822 C C . LYS A 1 100 ? 40.807 -4.726 -15.421 1.00 50.19 100 LYS A C 1
ATOM 824 O O . LYS A 1 100 ? 42.021 -4.554 -15.371 1.00 50.19 100 LYS A O 1
ATOM 829 N N . GLY A 1 101 ? 39.971 -3.809 -15.900 1.00 46.59 101 GLY A N 1
ATOM 830 C CA . GLY A 1 101 ? 40.357 -2.428 -16.168 1.00 46.59 101 GLY A CA 1
ATOM 831 C C . GLY 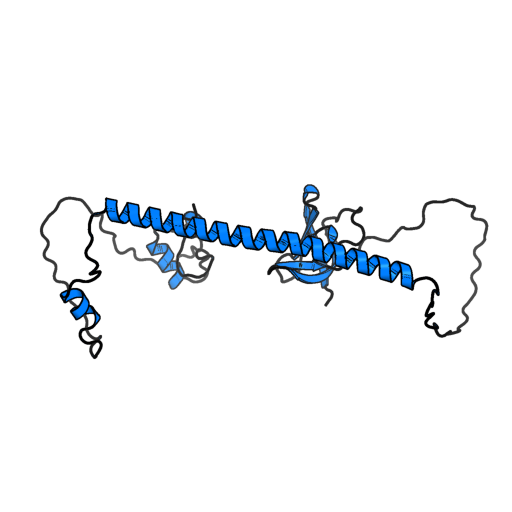A 1 101 ? 40.646 -1.690 -14.862 1.00 46.59 101 GLY A C 1
ATOM 832 O O . GLY A 1 101 ? 39.767 -1.050 -14.289 1.00 46.59 101 GLY A O 1
ATOM 833 N N . THR A 1 102 ? 41.883 -1.786 -14.380 1.00 52.44 102 THR A N 1
ATOM 834 C CA . THR A 1 102 ? 42.436 -0.900 -13.351 1.00 52.44 102 THR A CA 1
ATOM 835 C C . THR A 1 102 ? 42.560 0.505 -13.943 1.00 52.44 102 THR A C 1
ATOM 837 O O . THR A 1 102 ? 43.536 0.823 -14.616 1.00 52.44 102 THR A O 1
ATOM 840 N N . VAL A 1 103 ? 41.557 1.358 -13.711 1.00 51.56 103 VAL A N 1
ATOM 841 C CA . VAL A 1 103 ? 41.615 2.785 -14.064 1.00 51.56 103 VAL A CA 1
ATOM 842 C C . VAL A 1 103 ? 42.269 3.543 -12.908 1.00 51.56 103 VAL A C 1
ATOM 844 O O . VAL A 1 103 ? 41.654 3.764 -11.859 1.00 51.56 103 VAL A O 1
ATOM 847 N N . TRP A 1 104 ? 43.524 3.944 -13.114 1.00 43.84 104 TRP A N 1
ATOM 848 C CA . TRP A 1 104 ? 44.437 4.555 -12.133 1.00 43.84 104 TRP A CA 1
ATOM 849 C C . TRP A 1 104 ? 44.015 5.962 -11.631 1.00 43.84 104 TRP A C 1
ATOM 851 O O . TRP A 1 104 ? 44.729 6.572 -10.846 1.00 43.84 104 TRP A O 1
ATOM 861 N N . GLY A 1 105 ? 42.824 6.458 -12.005 1.00 53.47 105 GLY A N 1
ATOM 862 C CA . GLY A 1 105 ? 42.231 7.727 -11.536 1.00 53.47 105 GLY A CA 1
ATOM 863 C C . GLY A 1 105 ? 40.871 7.609 -10.818 1.00 53.47 105 GLY A C 1
ATOM 864 O O . GLY A 1 105 ? 40.249 8.621 -10.510 1.00 53.47 105 GLY A O 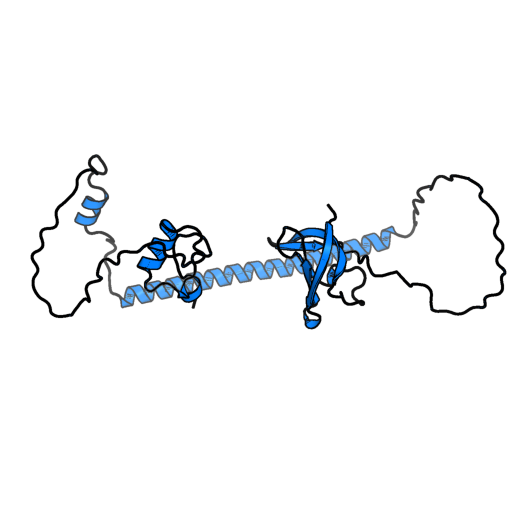1
ATOM 865 N N . SER A 1 106 ? 40.375 6.395 -10.541 1.00 55.84 106 SER A N 1
ATOM 866 C CA . SER A 1 106 ? 38.988 6.170 -10.070 1.00 55.84 106 SER A CA 1
ATOM 867 C C . SER A 1 106 ? 38.770 6.216 -8.547 1.00 55.84 106 SER A C 1
ATOM 869 O O . SER A 1 106 ? 37.628 6.223 -8.084 1.00 55.84 106 SER A O 1
ATOM 871 N N . LYS A 1 107 ? 39.831 6.280 -7.732 1.00 61.00 107 LYS A N 1
ATOM 872 C CA . LYS A 1 107 ? 39.691 6.267 -6.263 1.00 61.00 107 LYS A CA 1
ATOM 873 C C . LYS A 1 107 ? 39.151 7.585 -5.702 1.00 61.00 107 LYS A C 1
ATOM 875 O O . LYS A 1 107 ? 38.371 7.548 -4.763 1.00 61.00 107 LYS A O 1
ATOM 880 N N . ILE A 1 108 ? 39.483 8.735 -6.289 1.00 62.38 108 ILE A N 1
ATOM 881 C CA . ILE A 1 108 ? 39.063 10.044 -5.753 1.00 62.38 108 ILE A CA 1
ATOM 882 C C . ILE A 1 108 ? 37.559 10.271 -5.961 1.00 62.38 108 ILE A C 1
ATOM 884 O O . ILE A 1 108 ? 36.864 10.632 -5.016 1.00 62.38 108 ILE A O 1
ATOM 888 N N . PHE A 1 109 ? 37.022 9.963 -7.146 1.00 66.69 109 PHE A N 1
ATOM 889 C CA . PHE A 1 109 ? 35.578 10.059 -7.404 1.00 66.69 109 PHE A CA 1
ATOM 890 C C . PHE A 1 109 ? 34.767 9.059 -6.568 1.00 66.69 109 PHE A C 1
ATOM 892 O O . PHE A 1 109 ? 33.696 9.402 -6.071 1.00 66.69 109 PHE A O 1
ATOM 899 N N . SER A 1 110 ? 35.310 7.858 -6.329 1.00 78.12 110 SER A N 1
ATOM 900 C CA . SER A 1 110 ? 34.712 6.892 -5.402 1.00 78.12 110 SER A CA 1
ATOM 901 C C . SER A 1 110 ? 34.709 7.402 -3.956 1.00 78.12 110 SER A C 1
ATOM 903 O O . SER A 1 110 ? 33.726 7.191 -3.253 1.00 78.12 110 SER A O 1
ATOM 905 N N . MET A 1 111 ? 35.768 8.079 -3.503 1.00 81.69 111 MET A N 1
ATOM 906 C CA . MET A 1 111 ? 35.846 8.619 -2.139 1.00 81.69 111 MET A CA 1
ATOM 907 C C . MET A 1 111 ? 34.940 9.839 -1.946 1.00 81.69 111 MET A C 1
ATOM 909 O O . MET A 1 111 ? 34.240 9.915 -0.942 1.00 81.69 111 MET A O 1
ATOM 913 N N . ILE A 1 112 ? 34.884 10.753 -2.920 1.00 87.88 112 ILE A N 1
ATOM 914 C CA . ILE A 1 112 ? 33.969 11.904 -2.884 1.00 87.88 112 ILE A CA 1
ATOM 915 C C . ILE A 1 112 ? 32.514 11.420 -2.882 1.00 87.88 112 ILE A C 1
ATOM 917 O O . ILE A 1 112 ? 31.717 11.897 -2.079 1.00 87.88 112 ILE A O 1
ATOM 921 N N . GLY A 1 113 ? 32.177 10.422 -3.708 1.00 87.94 113 GLY A N 1
ATOM 922 C CA . GLY A 1 113 ? 30.844 9.817 -3.717 1.00 87.94 113 GLY A CA 1
ATOM 923 C C . GLY A 1 113 ? 30.454 9.212 -2.364 1.00 87.94 113 GLY A C 1
ATOM 924 O O . GLY A 1 113 ? 29.354 9.464 -1.877 1.00 87.94 113 GLY A O 1
ATOM 925 N N . LEU A 1 114 ? 31.364 8.481 -1.711 1.00 92.69 114 LEU A N 1
ATOM 926 C CA . LEU A 1 114 ? 31.120 7.919 -0.377 1.00 92.69 114 LEU A CA 1
ATOM 927 C C . LEU A 1 114 ? 30.953 9.001 0.697 1.00 92.69 114 LEU A C 1
ATOM 929 O O . LEU A 1 114 ? 30.084 8.869 1.556 1.00 92.69 114 LEU A O 1
ATOM 933 N N . ILE A 1 115 ? 31.731 10.084 0.631 1.00 94.00 115 ILE A N 1
ATOM 934 C CA . ILE A 1 115 ? 31.599 11.217 1.557 1.00 94.00 115 ILE A CA 1
ATOM 935 C C . ILE A 1 115 ? 30.240 11.902 1.375 1.00 94.00 115 ILE A C 1
ATOM 937 O O . ILE A 1 115 ? 29.557 12.154 2.363 1.00 94.00 115 ILE A O 1
ATOM 941 N N . VAL A 1 116 ? 29.802 12.145 0.135 1.00 95.00 116 VAL A N 1
ATOM 942 C CA . VAL A 1 116 ? 28.478 12.730 -0.138 1.00 95.00 116 VAL A CA 1
ATOM 943 C C . VAL A 1 116 ? 27.363 11.824 0.390 1.00 95.00 116 VAL A C 1
ATOM 945 O O . VAL A 1 116 ? 26.444 12.311 1.044 1.00 95.00 116 VAL A O 1
ATOM 948 N N . ILE A 1 117 ? 27.460 10.508 0.181 1.00 94.50 117 ILE A N 1
ATOM 949 C CA . ILE A 1 117 ? 26.487 9.543 0.711 1.00 94.50 117 ILE A CA 1
ATOM 950 C C . ILE A 1 117 ? 26.464 9.565 2.245 1.00 94.50 117 ILE A C 1
ATOM 952 O O . ILE A 1 117 ? 25.381 9.578 2.826 1.00 94.50 117 ILE A O 1
ATOM 956 N N . LEU A 1 118 ? 27.624 9.615 2.910 1.00 96.25 118 LEU A N 1
ATOM 957 C CA . LEU A 1 118 ? 27.703 9.715 4.372 1.00 96.25 118 LEU A CA 1
ATOM 958 C C . LEU A 1 118 ? 27.084 11.018 4.891 1.00 96.25 118 LEU A C 1
ATOM 960 O O . LEU A 1 118 ? 26.318 10.984 5.851 1.00 96.25 118 LEU A O 1
ATOM 964 N N . VAL A 1 119 ? 27.353 12.153 4.242 1.00 96.44 119 VAL A N 1
ATOM 965 C CA . VAL A 1 119 ? 26.759 13.448 4.612 1.00 96.44 119 VAL A CA 1
ATOM 966 C C . VAL A 1 119 ? 25.239 13.418 4.450 1.00 96.44 119 VAL A C 1
ATOM 968 O O . VAL A 1 119 ? 24.518 13.839 5.355 1.00 96.44 119 VAL A O 1
ATOM 971 N N . LEU A 1 120 ? 24.734 12.871 3.340 1.00 96.69 120 LEU A N 1
ATOM 972 C CA . LEU A 1 120 ? 23.295 12.705 3.126 1.00 96.69 120 LEU A CA 1
ATOM 973 C C . LEU A 1 120 ? 22.675 11.757 4.158 1.00 96.69 120 LEU A C 1
ATOM 975 O O . LEU A 1 120 ? 21.606 12.056 4.685 1.00 96.69 120 LEU A O 1
ATOM 979 N N . ALA A 1 121 ? 23.350 10.655 4.497 1.00 96.50 121 ALA A N 1
ATOM 980 C CA . ALA A 1 121 ? 22.891 9.724 5.522 1.00 96.50 121 ALA A CA 1
ATOM 981 C C . ALA A 1 121 ? 22.786 10.401 6.896 1.00 96.50 121 ALA A C 1
ATOM 983 O O . ALA A 1 121 ? 21.768 10.244 7.565 1.00 96.50 121 ALA A O 1
ATOM 984 N N . VAL A 1 122 ? 23.777 11.210 7.291 1.00 97.31 122 VAL A N 1
ATOM 985 C CA . VAL A 1 122 ? 23.740 11.985 8.544 1.00 97.31 122 VAL A CA 1
ATOM 986 C C . VAL A 1 122 ? 22.622 13.032 8.519 1.00 97.31 122 VAL A C 1
ATOM 988 O O . VAL A 1 122 ? 21.881 13.155 9.493 1.00 97.31 122 VAL A O 1
ATOM 991 N N . ALA A 1 123 ? 22.441 13.750 7.407 1.00 96.25 123 ALA A N 1
ATOM 992 C CA . ALA A 1 123 ? 21.379 14.749 7.270 1.00 96.25 123 ALA A CA 1
ATOM 993 C C . ALA A 1 123 ? 19.974 14.123 7.366 1.00 96.25 123 ALA A C 1
ATOM 995 O O . ALA A 1 123 ? 19.107 14.630 8.083 1.00 96.25 123 ALA A O 1
ATOM 996 N N . VAL A 1 124 ? 19.756 12.993 6.684 1.00 96.69 124 VAL A N 1
ATOM 997 C CA . VAL A 1 124 ? 18.505 12.224 6.762 1.00 96.69 124 VAL A CA 1
ATOM 998 C C . VAL A 1 124 ? 18.309 11.654 8.163 1.00 96.69 124 VAL A C 1
ATOM 1000 O O . VAL A 1 124 ? 17.204 11.733 8.695 1.00 96.69 124 VAL A O 1
ATOM 1003 N N . TYR A 1 125 ? 19.364 11.134 8.792 1.00 97.12 125 TYR A N 1
ATOM 1004 C CA . TYR A 1 125 ? 19.301 10.614 10.155 1.00 97.12 125 TYR A CA 1
ATOM 1005 C C . TYR A 1 125 ? 18.907 11.702 11.164 1.00 97.12 125 TYR A C 1
ATOM 1007 O O . TYR A 1 125 ? 18.048 11.462 12.008 1.00 97.12 125 TYR A O 1
ATOM 1015 N N . GLY A 1 126 ? 19.437 12.923 11.027 1.00 95.56 126 GLY A N 1
ATOM 1016 C CA . GLY A 1 126 ? 19.036 14.069 11.850 1.00 95.56 126 GLY A CA 1
ATOM 1017 C C . GLY A 1 126 ? 17.548 14.412 11.710 1.00 95.56 126 GLY A C 1
ATOM 1018 O O . GLY A 1 126 ? 16.853 14.585 12.710 1.00 95.56 126 GLY A O 1
ATOM 1019 N N . LYS A 1 127 ? 17.018 14.429 10.478 1.00 94.69 127 LYS A N 1
ATOM 1020 C CA . LYS A 1 127 ? 15.573 14.613 10.229 1.00 94.69 127 LYS A CA 1
ATOM 1021 C C . LYS A 1 127 ? 14.733 13.465 10.791 1.00 94.69 127 LYS A C 1
ATOM 1023 O O . LYS A 1 127 ? 13.652 13.699 11.327 1.00 94.69 127 LYS A O 1
ATOM 1028 N N . TYR A 1 128 ? 15.228 12.235 10.679 1.00 95.81 128 TYR A N 1
ATOM 1029 C CA . TYR A 1 128 ? 14.555 11.048 11.192 1.00 95.81 128 TYR A CA 1
ATOM 1030 C C . TYR A 1 128 ? 14.474 11.048 12.724 1.00 95.81 128 TYR A C 1
ATOM 1032 O O . TYR A 1 128 ? 13.434 10.695 13.276 1.00 95.81 128 TYR A O 1
ATOM 1040 N N . GLN A 1 129 ? 15.527 11.501 13.412 1.00 93.31 129 GLN A N 1
ATOM 1041 C CA . GLN A 1 129 ? 15.511 11.661 14.867 1.00 93.31 129 GLN A CA 1
ATOM 1042 C C . GLN A 1 129 ? 14.455 12.675 15.318 1.00 93.31 129 GLN A C 1
ATOM 1044 O O . GLN A 1 129 ? 13.622 12.343 16.158 1.00 93.31 129 GLN A O 1
ATOM 1049 N N . GLN A 1 130 ? 14.409 13.855 14.690 1.00 91.56 130 GLN A N 1
ATOM 1050 C CA . GLN A 1 130 ? 13.407 14.883 15.010 1.00 91.56 130 GLN A CA 1
ATOM 1051 C C . GLN A 1 130 ? 11.969 14.375 14.832 1.00 91.56 130 GLN A C 1
ATOM 1053 O O . GLN A 1 130 ? 11.096 14.651 15.652 1.00 91.56 130 GLN A O 1
ATOM 1058 N N . TYR A 1 131 ? 11.717 13.600 13.775 1.00 94.62 131 TYR A N 1
ATOM 1059 C CA . TYR A 1 131 ? 10.408 12.993 13.536 1.00 94.62 131 TYR A CA 1
ATOM 1060 C C . TYR A 1 131 ? 10.007 12.005 14.645 1.00 94.62 131 TYR A C 1
ATOM 1062 O O . TYR A 1 131 ? 8.848 11.972 15.062 1.00 94.62 131 TYR A O 1
ATOM 1070 N N . GLN A 1 132 ? 10.959 11.211 15.144 1.00 92.31 132 GLN A N 1
ATOM 1071 C CA . GLN A 1 132 ? 10.707 10.268 16.236 1.00 92.31 132 GLN A CA 1
ATOM 1072 C C . GLN A 1 132 ? 10.370 10.987 17.549 1.00 92.31 132 GLN A C 1
ATOM 1074 O O . GLN A 1 132 ? 9.411 10.600 18.216 1.00 92.31 132 GLN A O 1
ATOM 1079 N N . GLU A 1 133 ? 11.087 12.061 17.891 1.00 92.25 133 GLU A N 1
ATOM 1080 C CA . GLU A 1 133 ? 10.809 12.860 19.096 1.00 92.25 133 GLU A CA 1
ATOM 1081 C C . GLU A 1 133 ? 9.420 13.509 19.045 1.00 92.25 133 GLU A C 1
ATOM 1083 O O . GLU A 1 133 ? 8.640 13.388 19.992 1.00 92.25 133 GLU A O 1
ATOM 1088 N N . GLN A 1 134 ? 9.060 14.131 17.915 1.00 93.25 134 GLN A N 1
ATOM 1089 C CA . GLN A 1 134 ? 7.733 14.734 17.730 1.00 93.25 134 GLN A CA 1
ATOM 1090 C C . GLN A 1 134 ? 6.610 13.711 17.895 1.00 93.25 134 GLN A C 1
ATOM 1092 O O . GLN A 1 134 ? 5.580 13.999 18.507 1.00 93.25 134 GLN A O 1
ATOM 1097 N N . LYS A 1 135 ? 6.815 12.496 17.380 1.00 93.75 135 LYS A N 1
ATOM 1098 C CA . LYS A 1 135 ? 5.850 11.408 17.515 1.00 93.75 135 LYS A CA 1
ATOM 1099 C C . LYS A 1 135 ? 5.643 11.014 18.979 1.00 93.75 135 LYS A C 1
ATOM 1101 O O . LYS A 1 135 ? 4.503 10.810 19.385 1.00 93.75 135 LYS A O 1
ATOM 1106 N N . GLN A 1 136 ? 6.714 10.920 19.768 1.00 93.31 136 GLN A N 1
ATOM 1107 C CA . GLN A 1 136 ? 6.613 10.595 21.195 1.00 93.31 136 GLN A CA 1
ATOM 1108 C C . GLN A 1 136 ? 5.909 11.700 21.988 1.00 93.31 136 GLN A C 1
ATOM 1110 O O . GLN A 1 136 ? 5.030 11.400 22.794 1.00 93.31 136 GLN A O 1
ATOM 1115 N N . LEU A 1 137 ? 6.230 12.966 21.714 1.00 95.69 137 LEU A N 1
ATOM 1116 C CA . LEU A 1 137 ? 5.596 14.101 22.387 1.00 95.69 137 LEU A CA 1
ATOM 1117 C C . LEU A 1 137 ? 4.095 14.174 22.078 1.00 95.69 137 LEU A C 1
ATOM 1119 O O . LEU A 1 137 ? 3.284 14.363 22.982 1.00 95.69 137 LEU A O 1
ATOM 1123 N N . HIS A 1 138 ? 3.708 13.952 20.820 1.00 95.44 138 HIS A N 1
ATOM 1124 C CA . HIS A 1 138 ? 2.300 13.915 20.433 1.00 95.44 138 HIS A CA 1
ATOM 1125 C C . HIS A 1 138 ? 1.540 12.760 21.102 1.00 95.44 138 HIS A C 1
ATOM 1127 O O . HIS A 1 138 ? 0.427 12.949 21.589 1.00 95.44 138 HIS A O 1
ATOM 1133 N N . LEU A 1 139 ? 2.154 11.574 21.194 1.00 95.31 139 LEU A N 1
ATOM 1134 C CA . LEU A 1 139 ? 1.577 10.448 21.935 1.00 95.31 139 LEU A CA 1
ATOM 1135 C C . LEU A 1 139 ? 1.373 10.791 23.415 1.00 95.31 139 LEU A C 1
ATOM 1137 O O . LEU A 1 139 ? 0.336 10.455 23.980 1.00 95.31 139 LEU A O 1
ATOM 1141 N N . GLN A 1 140 ? 2.329 11.486 24.036 1.00 95.06 140 GLN A N 1
ATOM 1142 C CA . GLN A 1 140 ? 2.203 11.931 25.423 1.00 95.06 140 GLN A CA 1
ATOM 1143 C C . GLN A 1 140 ? 1.049 12.924 25.608 1.00 95.06 140 GLN A C 1
ATOM 1145 O O . GLN A 1 140 ? 0.286 12.793 26.564 1.00 95.06 140 GLN A O 1
ATOM 1150 N N . GLN A 1 141 ? 0.878 13.870 24.680 1.00 96.88 141 GLN A N 1
ATOM 1151 C CA . GLN A 1 141 ? -0.247 14.810 24.699 1.00 96.88 141 GLN A CA 1
ATOM 1152 C C . GLN A 1 141 ? -1.595 14.093 24.604 1.00 96.88 141 GLN A C 1
ATOM 1154 O O . GLN A 1 141 ?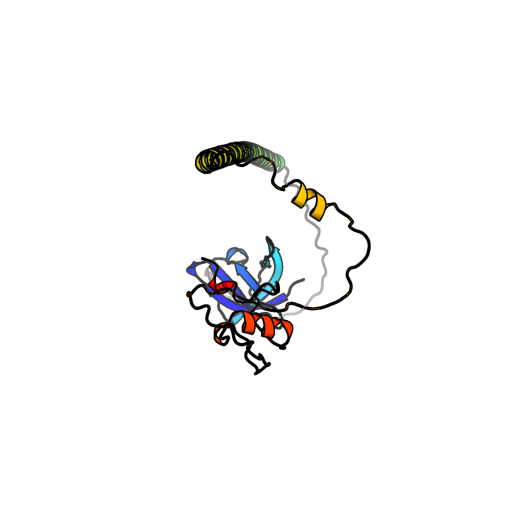 -2.470 14.352 25.426 1.00 96.88 141 GLN A O 1
ATOM 1159 N N . LEU A 1 142 ? -1.739 13.153 23.665 1.00 96.50 142 LEU A N 1
ATOM 1160 C CA . LEU A 1 142 ? -2.969 12.369 23.513 1.00 96.50 142 LEU A CA 1
ATOM 1161 C C . LEU A 1 142 ? -3.291 11.555 24.774 1.00 96.50 142 LEU A C 1
ATOM 1163 O O . LEU A 1 142 ? -4.448 11.467 25.178 1.00 96.50 142 LEU A O 1
ATOM 1167 N N . MET A 1 143 ? -2.278 10.972 25.425 1.00 93.81 143 MET A N 1
ATOM 1168 C CA . MET A 1 143 ? -2.475 10.251 26.688 1.00 93.81 143 MET A CA 1
ATOM 1169 C C . MET A 1 143 ? -2.973 11.175 27.804 1.00 93.81 143 MET A C 1
ATOM 1171 O O . MET A 1 143 ? -3.896 10.810 28.529 1.00 93.81 143 MET A O 1
ATOM 1175 N N . GLN A 1 144 ? -2.400 12.375 27.921 1.00 96.06 144 GLN A N 1
ATOM 1176 C CA . GLN A 1 144 ? -2.814 13.353 28.925 1.00 96.06 144 GLN A CA 1
ATOM 1177 C C . GLN A 1 144 ? -4.226 13.896 28.655 1.00 96.06 144 GLN A C 1
ATOM 1179 O O . GLN A 1 144 ? -5.008 14.084 29.586 1.00 96.06 144 GLN A O 1
ATOM 1184 N N . GLU A 1 145 ? -4.570 14.130 27.388 1.00 95.25 145 GLU A N 1
ATOM 1185 C CA . GLU A 1 145 ? -5.912 14.549 26.985 1.00 95.25 145 GLU A CA 1
ATOM 1186 C C . GLU A 1 145 ? -6.951 13.482 27.340 1.00 95.25 145 GLU A C 1
ATOM 1188 O O . GLU A 1 145 ? -7.934 13.787 28.016 1.00 95.25 145 GLU A O 1
ATOM 1193 N N . ASN A 1 146 ? -6.685 12.217 26.998 1.00 92.38 146 ASN A N 1
ATOM 1194 C CA . ASN A 1 146 ? -7.542 11.098 27.385 1.00 92.38 146 ASN A CA 1
ATOM 1195 C C . ASN A 1 146 ? -7.716 11.005 28.908 1.00 92.38 146 ASN A C 1
ATOM 1197 O O . ASN A 1 146 ? -8.826 10.781 29.384 1.00 92.38 146 ASN A O 1
ATOM 1201 N N . GLU A 1 147 ? -6.651 11.206 29.690 1.00 93.75 147 GLU A N 1
ATOM 1202 C CA . GLU A 1 147 ? -6.741 11.200 31.154 1.00 93.75 147 GLU A CA 1
ATOM 1203 C C . GLU A 1 147 ? -7.660 12.315 31.676 1.00 93.75 147 GLU A C 1
ATOM 1205 O O . GLU A 1 147 ? -8.477 12.085 32.571 1.00 93.75 147 GLU A O 1
ATOM 1210 N N . ASN A 1 148 ? -7.558 13.518 31.108 1.00 95.50 148 ASN A N 1
ATOM 1211 C CA . ASN A 1 148 ? -8.420 14.637 31.474 1.00 95.50 148 ASN A CA 1
ATOM 1212 C C . ASN A 1 148 ? -9.884 14.360 31.114 1.00 95.50 148 ASN A C 1
ATOM 1214 O O . ASN A 1 148 ? -10.749 14.562 31.965 1.00 95.50 148 ASN A O 1
ATOM 1218 N N . ILE A 1 149 ? -10.151 13.815 29.923 1.00 91.12 149 ILE A N 1
ATOM 1219 C CA . ILE A 1 149 ? -11.498 13.404 29.502 1.00 91.12 149 ILE A CA 1
ATOM 1220 C C . ILE A 1 149 ? -12.072 12.378 30.487 1.00 91.12 149 ILE A C 1
ATOM 1222 O O . ILE A 1 149 ? -13.202 12.527 30.951 1.00 91.12 149 ILE A O 1
ATOM 1226 N N . VAL A 1 150 ? -11.287 11.370 30.881 1.00 90.12 150 VAL A N 1
ATOM 1227 C CA . VAL A 1 150 ? -11.719 10.359 31.861 1.00 90.12 150 VAL A CA 1
ATOM 1228 C C . VAL A 1 150 ? -11.999 10.990 33.230 1.00 90.12 150 VAL A C 1
ATOM 1230 O O . VAL A 1 150 ? -12.988 10.644 33.878 1.00 90.12 150 VAL A O 1
ATOM 1233 N N . LYS A 1 151 ? -11.173 11.943 33.685 1.00 88.44 151 LYS A N 1
ATOM 1234 C CA . LYS A 1 151 ? -11.404 12.677 34.944 1.00 88.44 151 LYS A CA 1
ATOM 1235 C C . LYS A 1 151 ? -12.678 13.517 34.895 1.00 88.44 151 LYS A C 1
ATOM 1237 O O . LYS A 1 151 ? -13.399 13.568 35.890 1.00 88.44 151 LYS A O 1
ATOM 1242 N N . GLU A 1 152 ? -12.953 14.177 33.774 1.00 89.50 152 GLU A N 1
ATOM 1243 C CA . GLU A 1 152 ? -14.180 14.952 33.576 1.00 89.50 152 GLU A CA 1
ATOM 1244 C C . GLU A 1 152 ? -15.412 14.051 33.561 1.00 89.50 152 GLU A C 1
ATOM 1246 O O . GLU A 1 152 ? -16.373 14.328 34.277 1.00 89.50 152 GLU A O 1
ATOM 1251 N N . GLN A 1 153 ? -15.352 12.925 32.845 1.00 83.75 153 GLN A N 1
ATOM 1252 C CA . GLN A 1 153 ? -16.413 11.918 32.850 1.00 83.75 153 GLN A CA 1
ATOM 1253 C C . GLN A 1 153 ? -16.669 11.365 34.258 1.00 83.75 153 GLN A C 1
ATOM 1255 O O . GLN A 1 153 ? -17.824 11.277 34.674 1.00 83.75 153 GLN A O 1
ATOM 1260 N N . ARG A 1 154 ? -15.610 11.070 35.027 1.00 80.81 154 ARG A N 1
ATOM 1261 C CA . ARG A 1 154 ? -15.723 10.609 36.421 1.00 80.81 154 ARG A CA 1
ATOM 1262 C C . ARG A 1 154 ? -16.375 11.661 37.323 1.00 80.81 154 ARG A C 1
ATOM 1264 O O . ARG A 1 154 ? -17.247 11.319 38.108 1.00 80.81 154 ARG A O 1
ATOM 1271 N N . LYS A 1 155 ? -16.008 12.943 37.197 1.00 84.75 155 LYS A N 1
ATOM 1272 C CA . LYS A 1 155 ? -16.656 14.035 37.953 1.00 84.75 155 LYS A CA 1
ATOM 1273 C C . LYS A 1 155 ? -18.127 14.213 37.565 1.00 84.75 155 LYS A C 1
ATOM 1275 O O . LYS A 1 155 ? -18.949 14.472 38.438 1.00 84.75 155 LYS A O 1
ATOM 1280 N N . ALA A 1 156 ? -18.452 14.073 36.278 1.00 79.12 156 ALA A N 1
ATOM 1281 C CA . ALA A 1 156 ? -19.815 14.202 35.766 1.00 79.12 156 ALA A CA 1
ATOM 1282 C C . ALA A 1 156 ? -20.728 13.033 36.182 1.00 79.12 156 ALA A C 1
ATOM 1284 O O . ALA A 1 156 ? -21.923 13.241 36.373 1.00 79.12 156 ALA A O 1
ATOM 1285 N N . GLN A 1 157 ? -20.181 11.824 36.351 1.00 68.31 157 GLN A N 1
ATOM 1286 C CA . GLN A 1 157 ? -20.932 10.649 36.816 1.00 68.31 157 GLN A CA 1
ATOM 1287 C C . GLN A 1 157 ? -21.080 10.551 38.347 1.00 68.31 157 GLN A C 1
ATOM 1289 O O . GLN A 1 157 ? -21.795 9.671 38.823 1.00 68.31 157 GLN A O 1
ATOM 1294 N N . GLY A 1 158 ? -20.486 11.469 39.118 1.00 67.31 158 GLY A N 1
ATOM 1295 C CA . GLY A 1 158 ? -20.487 11.411 40.583 1.00 67.31 158 GLY A CA 1
ATOM 1296 C C . GLY A 1 158 ? -19.510 10.366 41.139 1.00 67.31 158 GLY A C 1
ATOM 1297 O O . GLY A 1 158 ? -18.880 9.620 40.393 1.00 67.31 158 GLY A O 1
ATOM 1298 N N . ASP A 1 159 ? -19.342 10.341 42.462 1.00 62.56 159 ASP A N 1
ATOM 1299 C CA . ASP A 1 159 ? -18.383 9.464 43.147 1.00 62.56 159 ASP A CA 1
ATOM 1300 C C . ASP A 1 159 ? -18.877 8.004 43.097 1.00 62.56 159 ASP A C 1
ATOM 1302 O O . ASP A 1 159 ? -19.672 7.567 43.931 1.00 62.56 159 ASP A O 1
ATOM 1306 N N . LEU A 1 160 ? -18.481 7.251 42.063 1.00 59.69 160 LEU A N 1
ATOM 1307 C CA . LEU A 1 160 ? -18.669 5.802 42.050 1.00 59.69 160 LEU A CA 1
ATOM 1308 C C . LEU A 1 160 ? -17.653 5.184 43.022 1.00 59.69 160 LEU A C 1
ATOM 1310 O O . LEU A 1 160 ? -16.458 5.440 42.872 1.00 59.69 160 LEU A O 1
ATOM 1314 N N . PRO A 1 161 ? -18.084 4.356 43.991 1.00 60.38 161 PRO A N 1
ATOM 1315 C CA . PRO A 1 161 ? -17.161 3.713 44.916 1.00 60.38 161 PRO A CA 1
ATOM 1316 C C . PRO A 1 161 ? -16.162 2.841 44.141 1.00 60.38 161 PRO A C 1
ATOM 1318 O O . PRO A 1 161 ? -16.564 2.084 43.260 1.00 60.38 161 PRO A O 1
ATOM 1321 N N . ASP A 1 162 ? -14.880 2.865 44.530 1.00 59.94 162 ASP A N 1
ATOM 1322 C CA . ASP A 1 162 ? -13.799 2.031 43.953 1.00 59.94 162 ASP A CA 1
ATOM 1323 C C . ASP A 1 162 ? -14.077 0.512 44.027 1.00 59.94 162 ASP A C 1
ATOM 1325 O O . ASP A 1 162 ? -13.351 -0.318 43.473 1.00 59.94 162 ASP A O 1
ATOM 1329 N N . ARG A 1 163 ? -15.159 0.120 44.704 1.00 59.25 163 ARG A N 1
ATOM 1330 C CA . ARG A 1 163 ? -15.655 -1.246 44.760 1.00 59.25 163 ARG A CA 1
ATOM 1331 C C . ARG A 1 163 ? -16.430 -1.593 43.486 1.00 59.25 163 ARG A C 1
ATOM 1333 O O . ARG A 1 163 ? -17.650 -1.482 43.425 1.00 59.25 163 ARG A O 1
ATOM 1340 N N . VAL A 1 164 ? -15.704 -2.103 42.491 1.00 61.16 164 VAL A N 1
ATOM 1341 C CA . VAL A 1 164 ? -16.274 -2.686 41.258 1.00 61.16 164 VAL A CA 1
ATOM 1342 C C . VAL A 1 164 ? -17.180 -3.898 41.563 1.00 61.16 164 VAL A C 1
ATOM 1344 O O . VAL A 1 164 ? -18.052 -4.234 40.766 1.00 61.16 164 VAL A O 1
ATOM 1347 N N . LEU A 1 165 ? -17.033 -4.531 42.737 1.00 63.66 165 LEU A N 1
ATOM 1348 C CA . LEU A 1 165 ? -17.925 -5.584 43.225 1.00 63.66 165 LEU A CA 1
ATOM 1349 C C . LEU A 1 165 ? -18.358 -5.335 44.675 1.00 63.66 165 LEU A C 1
ATOM 1351 O O . LEU A 1 165 ? -17.568 -4.940 45.533 1.00 63.66 165 LEU A O 1
ATOM 1355 N N . THR A 1 166 ? -19.629 -5.619 44.964 1.00 75.88 166 THR A N 1
ATOM 1356 C CA . THR A 1 166 ? -20.128 -5.722 46.341 1.00 75.88 166 THR A CA 1
ATOM 1357 C C . THR A 1 166 ? -19.408 -6.864 47.070 1.00 75.88 166 THR A C 1
ATOM 1359 O O . THR A 1 166 ? -18.914 -7.793 46.436 1.00 75.88 166 THR A O 1
ATOM 1362 N N . GLU A 1 167 ? -19.378 -6.856 48.407 1.00 72.94 167 GLU A N 1
ATOM 1363 C CA . GLU A 1 167 ? -18.769 -7.953 49.188 1.00 72.94 167 GLU A CA 1
ATOM 1364 C C . GLU A 1 167 ? -19.386 -9.323 48.853 1.00 72.94 167 GLU A C 1
ATOM 1366 O O . GLU A 1 167 ? -18.713 -10.351 48.874 1.00 72.94 167 GLU A O 1
ATOM 1371 N N . GLN A 1 168 ? -20.669 -9.325 48.482 1.00 70.19 168 GLN A N 1
ATOM 1372 C CA . GLN A 1 168 ? -21.365 -10.503 47.980 1.00 70.19 168 GLN A CA 1
ATOM 1373 C C . GLN A 1 168 ? -20.893 -10.896 46.572 1.00 70.19 168 GLN A C 1
ATOM 1375 O O . GLN A 1 168 ? -20.745 -12.079 46.286 1.00 70.19 168 GLN A O 1
ATOM 1380 N N . GLY A 1 169 ? -20.626 -9.917 45.703 1.00 74.81 169 GLY A N 1
ATOM 1381 C CA . GLY A 1 169 ? -20.048 -10.131 44.379 1.00 74.81 169 GLY A CA 1
ATOM 1382 C C . GLY A 1 169 ? -18.659 -10.765 44.445 1.00 74.81 169 GLY A C 1
ATOM 1383 O O . GLY A 1 169 ? -18.412 -11.738 43.742 1.00 74.81 169 GLY A O 1
ATOM 1384 N N . GLU A 1 170 ? -17.787 -10.295 45.341 1.00 77.69 170 GLU A N 1
ATOM 1385 C CA . GLU A 1 170 ? -16.475 -10.917 45.574 1.00 77.69 170 GLU A CA 1
ATOM 1386 C C . GLU A 1 170 ? -16.611 -12.354 46.099 1.00 77.69 170 GLU A C 1
ATOM 1388 O O . GLU A 1 170 ? -15.949 -13.260 45.593 1.00 77.69 170 GLU A O 1
ATOM 1393 N N . LYS A 1 171 ? -17.516 -12.598 47.056 1.00 75.62 171 LYS A N 1
ATOM 1394 C CA . LYS A 1 171 ? -17.786 -13.951 47.575 1.00 75.62 171 LYS A CA 1
ATOM 1395 C C . LYS A 1 171 ? -18.370 -14.887 46.520 1.00 75.62 171 LYS A C 1
ATOM 1397 O O . LYS A 1 171 ? -18.079 -16.069 46.571 1.00 75.62 171 LYS A O 1
ATOM 1402 N N . ASN A 1 172 ? -19.144 -14.396 45.557 1.00 74.50 172 ASN A N 1
ATOM 1403 C CA . ASN A 1 172 ? -19.660 -15.220 44.460 1.00 74.50 172 ASN A CA 1
ATOM 1404 C C . ASN A 1 172 ? -18.598 -15.492 43.377 1.00 74.50 172 ASN A C 1
ATOM 1406 O O . ASN A 1 172 ? -18.672 -16.515 42.704 1.00 74.50 172 ASN A O 1
ATOM 1410 N N . LEU A 1 173 ? -17.623 -14.590 43.201 1.00 73.81 173 LEU A N 1
ATOM 1411 C CA . LEU A 1 173 ? -16.550 -14.736 42.211 1.00 73.81 173 LEU A CA 1
ATOM 1412 C C . LEU A 1 173 ? -15.413 -15.645 42.711 1.00 73.81 173 LEU A C 1
ATOM 1414 O O . LEU A 1 173 ? -14.863 -16.428 41.941 1.00 73.81 173 LEU A O 1
ATOM 1418 N N . TYR A 1 174 ? -15.070 -15.540 44.001 1.00 67.06 174 TYR A N 1
ATOM 1419 C CA . TYR A 1 174 ? -13.985 -16.295 44.643 1.00 67.06 174 TYR A CA 1
ATOM 1420 C C . TYR A 1 174 ? -14.477 -17.434 45.552 1.00 67.06 174 TYR A C 1
ATOM 1422 O O . TYR A 1 174 ? -13.682 -18.270 45.985 1.00 67.06 174 TYR A O 1
ATOM 1430 N N . GLY A 1 175 ? -15.777 -17.492 45.849 1.00 60.28 175 GLY A N 1
ATOM 1431 C CA . GLY A 1 175 ? -16.398 -18.562 46.624 1.00 60.28 175 GLY A CA 1
ATOM 1432 C C . GLY A 1 175 ? -16.504 -19.838 45.808 1.00 60.28 175 GLY A C 1
ATOM 1433 O O . GLY A 1 175 ? -17.419 -20.019 45.013 1.00 60.28 175 GLY A O 1
ATOM 1434 N N . THR A 1 176 ? -15.559 -20.736 46.059 1.00 56.69 176 THR A N 1
ATOM 1435 C CA . THR A 1 176 ? -15.617 -22.154 45.697 1.00 56.69 176 THR A CA 1
ATOM 1436 C C . THR A 1 176 ? -15.707 -22.424 44.195 1.00 56.69 176 THR A C 1
ATOM 1438 O O . THR A 1 176 ? -16.619 -23.079 43.692 1.00 56.69 176 THR A O 1
ATOM 1441 N N . ALA A 1 177 ? -14.646 -22.053 43.481 1.00 55.91 177 ALA A N 1
ATOM 1442 C CA . ALA A 1 177 ? -14.221 -22.807 42.308 1.00 55.91 177 ALA A CA 1
ATOM 1443 C C . ALA A 1 177 ? -13.734 -24.207 42.739 1.00 55.91 177 ALA A C 1
ATOM 1445 O O . ALA A 1 177 ? -12.540 -24.497 42.755 1.00 55.91 177 ALA A O 1
ATOM 1446 N N . SER A 1 178 ? -14.645 -25.082 43.164 1.00 53.44 178 SER A N 1
ATOM 1447 C CA . SER A 1 178 ? -14.422 -26.529 43.172 1.00 53.44 178 SER A CA 1
ATOM 1448 C C . SER A 1 178 ? -15.763 -27.250 43.248 1.00 53.44 178 SER A C 1
ATOM 1450 O O . SER A 1 178 ? -16.451 -27.221 44.262 1.00 53.44 178 SER A O 1
ATOM 1452 N N . THR A 1 179 ? -16.056 -27.981 42.174 1.00 49.69 179 THR A N 1
ATOM 1453 C CA . THR A 1 179 ? -16.902 -29.179 42.208 1.00 49.69 179 THR A CA 1
ATOM 1454 C C . THR A 1 179 ? -18.413 -28.941 42.256 1.00 49.69 179 THR A C 1
ATOM 1456 O O . THR A 1 179 ? -19.046 -29.173 43.279 1.00 49.69 179 THR A O 1
ATOM 1459 N N . GLN A 1 180 ? -18.998 -28.582 41.106 1.00 46.81 180 GLN A N 1
ATOM 1460 C CA . GLN A 1 180 ? -20.151 -29.276 40.489 1.00 46.81 180 GLN A CA 1
ATOM 1461 C C . GLN A 1 180 ? -20.772 -28.409 39.387 1.00 46.81 180 GLN A C 1
ATOM 1463 O O . GLN A 1 180 ? -21.750 -27.700 39.591 1.00 46.81 180 GLN A O 1
ATOM 1468 N N . ALA A 1 181 ? -20.216 -28.501 38.181 1.00 49.03 181 ALA A N 1
ATOM 1469 C CA . ALA A 1 181 ? -20.924 -28.116 36.967 1.00 49.03 181 ALA A CA 1
ATOM 1470 C C . ALA A 1 181 ? -21.627 -29.358 36.399 1.00 49.03 181 ALA A C 1
ATOM 1472 O O . ALA A 1 181 ? -21.176 -29.916 35.404 1.00 49.03 181 ALA A O 1
ATOM 1473 N N . GLN A 1 182 ? -22.688 -29.834 37.057 1.00 44.94 182 GLN A N 1
ATOM 1474 C CA . GLN A 1 182 ? -23.623 -30.808 36.484 1.00 44.94 182 GLN A CA 1
ATOM 1475 C C . GLN A 1 182 ? -25.043 -30.586 37.020 1.00 44.94 182 GLN A C 1
ATOM 1477 O O . GLN A 1 182 ? -25.232 -30.331 38.204 1.00 44.94 182 GLN A O 1
ATOM 1482 N N . SER A 1 183 ? -26.017 -30.788 36.126 1.00 45.72 183 SER A N 1
ATOM 1483 C CA . SER A 1 183 ? -27.482 -30.815 36.303 1.00 45.72 183 SER A CA 1
ATOM 1484 C C . SER A 1 183 ? -28.177 -29.439 36.405 1.00 45.72 183 SER A C 1
ATOM 1486 O O . SER A 1 183 ? -27.991 -28.707 37.362 1.00 45.72 183 SER A O 1
ATOM 1488 N N . VAL A 1 184 ? -28.792 -28.907 35.339 1.00 43.38 184 VAL A N 1
ATOM 1489 C CA . VAL A 1 184 ? -30.037 -29.319 34.639 1.00 43.38 184 VAL A CA 1
ATOM 1490 C C . VAL A 1 184 ? -31.295 -28.902 35.426 1.00 43.38 184 VAL A C 1
ATOM 1492 O O . VAL A 1 184 ? -31.672 -29.583 36.366 1.00 43.38 184 VAL A O 1
ATOM 1495 N N . VAL A 1 185 ? -31.964 -27.850 34.907 1.00 44.78 185 VAL A N 1
ATOM 1496 C CA . VAL A 1 185 ? -33.429 -27.578 34.941 1.00 44.78 185 VAL A CA 1
ATOM 1497 C C . VAL A 1 185 ? -33.954 -27.104 36.317 1.00 44.78 185 VAL A C 1
ATOM 1499 O O . VAL A 1 185 ? -33.681 -27.707 37.337 1.00 44.78 185 VAL A O 1
ATOM 1502 N N . GLN A 1 186 ? -34.666 -25.978 36.469 1.00 36.75 186 GLN A N 1
ATOM 1503 C CA . GLN A 1 186 ? -36.039 -25.758 35.997 1.00 36.75 186 GLN A CA 1
ATOM 1504 C C . GLN A 1 186 ? -36.454 -24.298 36.288 1.00 36.75 186 GLN A C 1
ATOM 1506 O O . GLN A 1 186 ? -36.514 -23.891 37.446 1.00 36.75 186 GLN A O 1
ATOM 1511 N N . TYR A 1 187 ? -36.773 -23.505 35.262 1.00 40.72 187 TYR A N 1
ATOM 1512 C CA . TYR A 1 187 ? -37.472 -22.228 35.449 1.00 40.72 187 TYR A CA 1
ATOM 1513 C C . TYR A 1 187 ? -38.977 -22.497 35.464 1.00 40.72 187 TYR A C 1
ATOM 1515 O O . TYR A 1 187 ? -39.566 -22.794 34.425 1.00 40.72 187 TYR A O 1
ATOM 1523 N N . THR A 1 188 ? -39.612 -22.389 36.629 1.00 45.22 188 THR A N 1
ATOM 1524 C CA . THR A 1 188 ? -41.067 -22.225 36.719 1.00 45.22 188 THR A CA 1
ATOM 1525 C C . THR A 1 188 ? -41.400 -20.741 36.674 1.00 45.22 188 THR A C 1
ATOM 1527 O O . THR A 1 188 ? -40.995 -19.970 37.541 1.00 45.22 188 THR A O 1
ATOM 1530 N N . ALA A 1 189 ? -42.131 -20.360 35.631 1.00 44.78 189 ALA A N 1
ATOM 1531 C CA . ALA A 1 189 ? -42.640 -19.022 35.399 1.00 44.78 189 ALA A CA 1
ATOM 1532 C C . ALA A 1 189 ? -43.782 -18.674 36.363 1.00 44.78 189 ALA A C 1
ATOM 1534 O O . ALA A 1 189 ? -44.775 -19.396 36.407 1.00 44.78 189 ALA A O 1
ATOM 1535 N N . GLN A 1 190 ? -43.684 -17.521 37.028 1.00 41.22 190 GLN A N 1
ATOM 1536 C CA . GLN A 1 190 ? -44.835 -16.685 37.378 1.00 41.22 190 GLN A CA 1
ATOM 1537 C C . GLN A 1 190 ? -44.435 -15.215 37.208 1.00 41.22 190 GLN A C 1
ATOM 1539 O O . GLN A 1 190 ? -43.479 -14.739 37.816 1.00 41.22 190 GLN A O 1
ATOM 1544 N N . ALA A 1 191 ? -45.143 -14.530 36.313 1.00 44.25 191 ALA A N 1
ATOM 1545 C CA . ALA A 1 191 ? -44.962 -13.120 35.997 1.00 44.25 191 ALA A CA 1
ATOM 1546 C C . ALA A 1 191 ? -45.752 -12.228 36.966 1.00 44.25 191 ALA A C 1
ATOM 1548 O O . ALA A 1 191 ? -46.838 -12.617 37.402 1.00 44.25 191 ALA A O 1
ATOM 1549 N N . PRO A 1 192 ? -45.313 -10.975 37.150 1.00 49.00 192 PRO A N 1
ATOM 1550 C CA . PRO A 1 192 ? -46.228 -9.859 37.214 1.00 49.00 192 PRO A CA 1
ATOM 1551 C C . PRO A 1 192 ? -46.111 -8.986 35.963 1.00 49.00 192 PRO A C 1
ATOM 1553 O O . PRO A 1 192 ? -45.050 -8.761 35.386 1.00 49.00 192 PRO A O 1
ATOM 1556 N N . SER A 1 193 ? -47.286 -8.524 35.571 1.00 48.88 193 SER A N 1
ATOM 1557 C CA . SER A 1 193 ? -47.627 -7.590 34.514 1.00 48.88 193 SER A CA 1
ATOM 1558 C C . SER A 1 193 ? -46.853 -6.272 34.555 1.00 48.88 193 SER A C 1
ATOM 1560 O O . SER A 1 193 ? -46.980 -5.501 35.507 1.00 48.88 193 SER A O 1
ATOM 1562 N N . SER A 1 194 ? -46.218 -5.943 33.436 1.00 48.22 194 SER A N 1
ATOM 1563 C CA . SER A 1 194 ? -46.113 -4.573 32.943 1.00 48.22 194 SER A CA 1
ATOM 1564 C C . SER A 1 194 ? -46.256 -4.598 31.423 1.00 48.22 194 SER A C 1
ATOM 1566 O O . SER A 1 194 ? -45.572 -5.318 30.700 1.00 48.22 194 SER A O 1
ATOM 1568 N N . SER A 1 195 ? -47.263 -3.872 30.962 1.00 53.91 195 SER A N 1
ATOM 1569 C CA . SER A 1 195 ? -47.615 -3.663 29.570 1.00 53.91 195 SER A CA 1
ATOM 1570 C C . SER A 1 195 ? -46.547 -2.821 28.879 1.00 53.91 195 SER A C 1
ATOM 1572 O O . SER A 1 195 ? -46.598 -1.600 28.944 1.00 53.91 195 SER A O 1
ATOM 1574 N N . ASP A 1 196 ? -45.610 -3.485 28.214 1.00 46.81 196 ASP A N 1
ATOM 1575 C CA . ASP A 1 196 ? -44.971 -2.971 27.007 1.00 46.81 196 ASP A CA 1
ATOM 1576 C C . ASP A 1 196 ? -44.497 -4.165 26.180 1.00 46.81 196 ASP A C 1
ATOM 1578 O O . ASP A 1 196 ? -43.626 -4.930 26.582 1.00 46.81 196 ASP A O 1
ATOM 1582 N N . THR A 1 197 ? -45.186 -4.382 25.066 1.00 51.72 197 THR A N 1
ATOM 1583 C CA . THR A 1 197 ? -45.159 -5.586 24.231 1.00 51.72 197 THR A CA 1
ATOM 1584 C C . THR A 1 197 ? -43.744 -5.958 23.759 1.00 51.72 197 THR A C 1
ATOM 1586 O O . THR A 1 197 ? -43.236 -5.315 22.838 1.00 51.72 197 THR A O 1
ATOM 1589 N N . PRO A 1 198 ? -43.129 -7.056 24.243 1.00 45.09 198 PRO A N 1
ATOM 1590 C CA . PRO A 1 198 ? -42.027 -7.697 23.548 1.00 45.09 198 PRO A CA 1
ATOM 1591 C C . PRO A 1 198 ? -42.649 -8.716 22.593 1.00 45.09 198 PRO A C 1
ATOM 1593 O O . PRO A 1 198 ? -43.212 -9.731 23.009 1.00 45.09 198 PRO A O 1
ATOM 1596 N N . ARG A 1 199 ? -42.588 -8.425 21.292 1.00 42.44 199 ARG A N 1
ATOM 1597 C CA . ARG A 1 199 ? -42.932 -9.369 20.225 1.00 42.44 199 ARG A CA 1
ATOM 1598 C C . ARG A 1 199 ? -42.107 -10.637 20.443 1.00 42.44 199 ARG A C 1
ATOM 1600 O O . ARG A 1 199 ? -40.899 -10.626 20.230 1.00 42.44 199 ARG A O 1
ATOM 1607 N N . ALA A 1 200 ? -42.765 -11.689 20.926 1.00 46.62 200 ALA A N 1
ATOM 1608 C CA . ALA A 1 200 ? -42.167 -12.992 21.146 1.00 46.62 200 ALA A CA 1
ATOM 1609 C C . ALA A 1 200 ? -41.438 -13.423 19.870 1.00 46.62 200 ALA A C 1
ATOM 1611 O O . ALA A 1 200 ? -42.047 -13.542 18.806 1.00 46.62 200 ALA A O 1
ATOM 1612 N N . VAL A 1 201 ? -40.124 -13.603 19.977 1.00 47.59 201 VAL A N 1
ATOM 1613 C CA . VAL A 1 201 ? -39.332 -14.258 18.943 1.00 47.59 201 VAL A CA 1
ATOM 1614 C C . VAL A 1 201 ? -39.765 -15.720 18.980 1.00 47.59 201 VAL A C 1
ATOM 1616 O O . VAL A 1 201 ? -39.339 -16.490 19.841 1.00 47.59 201 VAL A O 1
ATOM 1619 N N . GLU A 1 202 ? -40.706 -16.083 18.105 1.00 57.47 202 GLU A N 1
ATOM 1620 C CA . GLU A 1 202 ? -40.917 -17.477 17.727 1.00 57.47 202 GLU A CA 1
ATOM 1621 C C . GLU A 1 202 ? -39.542 -18.074 17.436 1.00 57.47 202 GLU A C 1
ATOM 1623 O O . GLU A 1 202 ? -38.788 -17.515 16.639 1.00 57.47 202 GLU A O 1
ATOM 1628 N N . LYS A 1 203 ? -39.202 -19.186 18.098 1.00 50.81 203 LYS A N 1
ATOM 1629 C CA . LYS A 1 203 ? -38.004 -19.968 17.787 1.00 50.81 203 LYS A CA 1
ATOM 1630 C C . LYS A 1 203 ? -38.071 -20.363 16.317 1.00 50.81 203 LYS A C 1
ATOM 1632 O O . LYS A 1 203 ? -38.724 -21.344 15.965 1.00 50.81 203 LYS A O 1
ATOM 1637 N N . ALA A 1 204 ? -37.433 -19.572 15.470 1.00 65.50 204 ALA A N 1
ATOM 1638 C CA . ALA A 1 204 ? -37.420 -19.805 14.048 1.00 65.50 204 ALA A CA 1
ATOM 1639 C C . ALA A 1 204 ? -36.650 -21.106 13.794 1.00 65.50 204 ALA A C 1
ATOM 1641 O O . ALA A 1 204 ? -35.483 -21.259 14.151 1.00 65.50 204 ALA A O 1
ATOM 1642 N N . GLN A 1 205 ? -37.356 -22.094 13.254 1.00 75.06 205 GLN A N 1
ATOM 1643 C CA . GLN A 1 205 ? -36.764 -23.345 12.809 1.00 75.06 205 GLN A CA 1
ATOM 1644 C C . GLN A 1 205 ? -35.998 -23.041 11.524 1.00 75.06 205 GLN A C 1
ATOM 1646 O O . GLN A 1 205 ? -36.593 -22.842 10.467 1.00 75.06 205 GLN A O 1
ATOM 1651 N N . PHE A 1 206 ? -34.680 -22.935 11.627 1.00 83.19 206 PHE A N 1
ATOM 1652 C CA . PHE A 1 206 ? -33.817 -22.705 10.479 1.00 83.19 206 PHE A CA 1
ATOM 1653 C C . PHE A 1 206 ? -33.409 -24.046 9.866 1.00 83.19 206 PHE A C 1
ATOM 1655 O O . PHE A 1 206 ? -33.140 -25.012 10.578 1.00 83.19 206 PHE A O 1
ATOM 1662 N N . SER A 1 207 ? -33.371 -24.115 8.539 1.00 86.25 207 SER A N 1
ATOM 1663 C CA . SER A 1 207 ? -32.934 -25.294 7.790 1.00 86.25 207 SER A CA 1
ATOM 1664 C C . SER A 1 207 ? -32.114 -24.856 6.589 1.00 86.25 207 SER A C 1
ATOM 1666 O O . SER A 1 207 ? -32.456 -23.862 5.948 1.00 86.25 207 SER A O 1
ATOM 1668 N N . CYS A 1 208 ? -31.078 -25.616 6.248 1.00 89.50 208 CYS A N 1
ATOM 1669 C CA . CYS A 1 208 ? -30.237 -25.323 5.095 1.00 89.50 208 CYS A CA 1
ATOM 1670 C C . CYS A 1 208 ? -31.027 -25.479 3.789 1.00 89.50 208 CYS A C 1
ATOM 1672 O O . CYS A 1 208 ? -31.351 -26.591 3.383 1.00 89.50 208 CYS A O 1
ATOM 1674 N N . ASP A 1 209 ? -31.311 -24.364 3.122 1.00 86.62 209 ASP A N 1
ATOM 1675 C CA . ASP A 1 209 ? -32.095 -24.297 1.881 1.00 86.62 209 ASP A CA 1
ATOM 1676 C C . ASP A 1 209 ? -31.264 -23.850 0.662 1.00 86.62 209 ASP A C 1
ATOM 1678 O O . ASP A 1 209 ? -31.804 -23.525 -0.393 1.00 86.62 209 ASP A O 1
ATOM 1682 N N . GLY A 1 210 ? -29.933 -23.844 0.798 1.00 83.00 210 GLY A N 1
ATOM 1683 C CA . GLY A 1 210 ? -28.990 -23.514 -0.275 1.00 83.00 210 GLY A CA 1
ATOM 1684 C C . GLY A 1 210 ? -28.634 -22.029 -0.396 1.00 83.00 210 GLY A C 1
ATOM 1685 O O . GLY A 1 210 ? -27.839 -21.666 -1.264 1.00 83.00 210 GLY A O 1
ATOM 1686 N N . ARG A 1 211 ? -29.166 -21.159 0.471 1.00 87.62 211 ARG A N 1
ATOM 1687 C CA . ARG A 1 211 ? -28.745 -19.753 0.552 1.00 87.62 211 ARG A CA 1
ATOM 1688 C C . ARG A 1 211 ? -27.339 -19.625 1.140 1.00 87.62 211 ARG A C 1
ATOM 1690 O O . ARG A 1 211 ? -27.015 -20.256 2.140 1.00 87.62 211 ARG A O 1
ATOM 1697 N N . THR A 1 212 ? -26.506 -18.769 0.541 1.00 86.56 212 THR A N 1
ATOM 1698 C CA . THR A 1 212 ? -25.088 -18.614 0.943 1.00 86.56 212 THR A CA 1
ATOM 1699 C C . THR A 1 212 ? -24.649 -17.171 1.205 1.00 86.56 212 THR A C 1
ATOM 1701 O O . THR A 1 212 ? -23.494 -16.948 1.558 1.00 86.56 212 THR A O 1
ATOM 1704 N N . HIS A 1 213 ? -25.544 -16.184 1.086 1.00 84.88 213 HIS A N 1
ATOM 1705 C CA . HIS A 1 213 ? -25.200 -14.756 1.099 1.00 84.88 213 HIS A CA 1
ATOM 1706 C C . HIS A 1 213 ? -26.087 -13.969 2.078 1.00 84.88 213 HIS A C 1
ATOM 1708 O O . HIS A 1 213 ? -27.274 -14.261 2.210 1.00 84.88 213 HIS A O 1
ATOM 1714 N N . CYS A 1 214 ? -25.535 -12.911 2.682 1.00 82.50 214 CYS A N 1
ATOM 1715 C CA . CYS A 1 214 ? -26.175 -12.097 3.724 1.00 82.50 214 CYS A CA 1
ATOM 1716 C C . CYS A 1 214 ? -27.541 -11.519 3.334 1.00 82.50 214 CYS A C 1
ATOM 1718 O O . CYS A 1 214 ? -28.466 -11.523 4.138 1.00 82.50 214 CYS A O 1
ATOM 1720 N N . SER A 1 215 ? -27.692 -11.052 2.092 1.00 83.94 215 SER A N 1
ATOM 1721 C CA . SER A 1 215 ? -28.936 -10.440 1.600 1.00 83.94 215 SER A CA 1
ATOM 1722 C C . SER A 1 215 ? -30.129 -11.393 1.571 1.00 83.94 215 SER A C 1
ATOM 1724 O O . SER A 1 215 ? -31.258 -10.951 1.382 1.00 83.94 215 SER A O 1
ATOM 1726 N N . GLN A 1 216 ? -29.883 -12.693 1.714 1.00 83.81 216 GLN A N 1
ATOM 1727 C CA . GLN A 1 216 ? -30.915 -13.713 1.648 1.00 83.81 216 GLN A CA 1
ATOM 1728 C C . GLN A 1 216 ? -31.425 -14.101 3.040 1.00 83.81 216 GLN A C 1
ATOM 1730 O O . GLN A 1 216 ? -32.418 -14.814 3.114 1.00 83.81 216 GLN A O 1
ATOM 1735 N N . MET A 1 217 ? -30.782 -13.644 4.120 1.00 84.25 217 MET A N 1
ATOM 1736 C CA . MET A 1 217 ? -31.156 -13.947 5.504 1.00 84.25 217 MET A CA 1
ATOM 1737 C C . MET A 1 217 ? -32.202 -12.955 6.022 1.00 84.25 217 MET A C 1
ATOM 1739 O O . MET A 1 217 ? -32.140 -11.760 5.744 1.00 84.25 217 MET A O 1
ATOM 1743 N N . LYS A 1 218 ? -33.177 -13.459 6.776 1.00 83.31 218 LYS A N 1
ATOM 1744 C CA . LYS A 1 218 ? -34.294 -12.704 7.358 1.00 83.31 218 LYS A CA 1
ATOM 1745 C C . LYS A 1 218 ? -34.000 -12.252 8.787 1.00 83.31 218 LYS A C 1
ATOM 1747 O O . LYS A 1 218 ? -34.686 -11.364 9.286 1.00 83.31 218 LYS A O 1
ATOM 1752 N N . SER A 1 219 ? -32.995 -12.836 9.441 1.00 84.50 219 SER A N 1
ATOM 1753 C CA . SER A 1 219 ? -32.539 -12.417 10.767 1.00 84.50 219 SER A CA 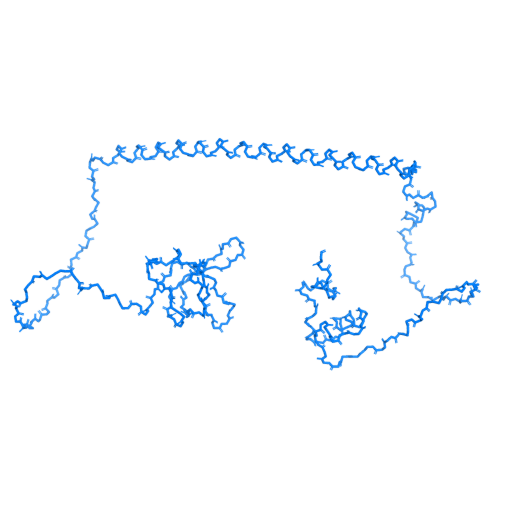1
ATOM 1754 C C . SER A 1 219 ? -31.055 -12.716 11.001 1.00 84.50 219 SER A C 1
ATOM 1756 O O . SER A 1 219 ? -30.437 -13.521 10.301 1.00 84.50 219 SER A O 1
ATOM 1758 N N . TYR A 1 220 ? -30.484 -12.062 12.015 1.00 84.12 220 TYR A N 1
ATOM 1759 C CA . TYR A 1 220 ? -29.126 -12.342 12.485 1.00 84.12 220 TYR A CA 1
ATOM 1760 C C . TYR A 1 220 ? -28.991 -13.786 12.994 1.00 84.12 220 TYR A C 1
ATOM 1762 O O . TYR A 1 220 ? -28.038 -14.475 12.650 1.00 84.12 220 TYR A O 1
ATOM 1770 N N . GLU A 1 221 ? -29.984 -14.273 13.744 1.00 84.12 221 GLU A N 1
ATOM 1771 C CA . GLU A 1 221 ? -30.015 -15.643 14.276 1.00 84.12 221 GLU A CA 1
ATOM 1772 C C . GLU A 1 221 ? -30.024 -16.701 13.161 1.00 84.12 221 GLU A C 1
ATOM 1774 O O . GLU A 1 221 ? -29.324 -17.708 13.262 1.00 84.12 221 GLU A O 1
ATOM 1779 N N . GLU A 1 222 ? -30.747 -16.444 12.066 1.00 87.62 222 GLU A N 1
ATOM 1780 C CA . GLU A 1 222 ? -30.740 -17.303 10.878 1.00 87.62 222 GLU A CA 1
ATOM 1781 C C . GLU A 1 222 ? -29.345 -17.352 10.244 1.00 87.62 222 GLU A C 1
ATOM 1783 O O . GLU A 1 222 ? -28.838 -18.423 9.919 1.00 87.62 222 GLU A O 1
ATOM 1788 N N . ALA A 1 223 ? -28.686 -16.198 10.117 1.00 88.44 223 ALA A N 1
ATOM 1789 C CA . ALA A 1 223 ? -27.350 -16.121 9.541 1.00 88.44 223 ALA A CA 1
ATOM 1790 C C . ALA A 1 223 ? -26.303 -16.855 10.397 1.00 88.44 223 ALA A C 1
ATOM 1792 O O . ALA A 1 223 ? -25.457 -17.564 9.850 1.00 88.44 223 ALA A O 1
ATOM 1793 N N . VAL A 1 224 ? -26.389 -16.746 11.728 1.00 87.62 224 VAL A N 1
ATOM 1794 C CA . VAL A 1 224 ? -25.527 -17.494 12.660 1.00 87.62 224 VAL A CA 1
ATOM 1795 C C . VAL A 1 224 ? -25.770 -19.001 12.532 1.00 87.62 224 VAL A C 1
ATOM 1797 O O . VAL A 1 224 ? -24.814 -19.775 12.465 1.00 87.62 224 VAL A O 1
ATOM 1800 N N . TYR A 1 225 ? -27.032 -19.434 12.426 1.00 88.00 225 TYR A N 1
ATOM 1801 C CA . TYR A 1 225 ? -27.361 -20.845 12.213 1.00 88.00 225 TYR A CA 1
ATOM 1802 C C . TYR A 1 225 ? -26.734 -21.390 10.921 1.00 88.00 225 TYR A C 1
ATOM 1804 O O . TYR A 1 225 ? -26.112 -22.453 10.944 1.00 88.00 225 TYR A O 1
ATOM 1812 N N . PHE A 1 226 ? -26.844 -20.650 9.812 1.00 89.81 226 PHE A N 1
ATOM 1813 C CA . PHE A 1 226 ? -26.290 -21.049 8.513 1.00 89.81 226 PHE A CA 1
ATOM 1814 C C . PHE A 1 226 ? -24.756 -21.096 8.494 1.00 89.81 226 PHE A C 1
ATOM 1816 O O . PHE A 1 226 ? -24.192 -21.919 7.773 1.00 89.81 226 PHE A O 1
ATOM 1823 N N . LEU A 1 227 ? -24.070 -20.265 9.285 1.00 89.12 227 LEU A N 1
ATOM 1824 C CA . LEU A 1 227 ? -22.613 -20.347 9.439 1.00 89.12 227 LEU A CA 1
ATOM 1825 C C . LEU A 1 227 ? -22.171 -21.633 10.144 1.00 89.12 227 LEU A C 1
ATOM 1827 O O . LEU A 1 227 ? -21.157 -22.216 9.775 1.00 89.12 227 LEU A O 1
ATOM 1831 N N . GLN A 1 228 ? -22.939 -22.091 11.133 1.00 85.75 228 GLN A N 1
ATOM 1832 C CA . GLN A 1 228 ? -22.576 -23.254 11.945 1.00 85.75 228 GLN A CA 1
ATOM 1833 C C . GLN A 1 228 ? -23.049 -24.590 11.352 1.00 85.75 228 GLN A C 1
ATOM 1835 O O . GLN A 1 228 ? -22.393 -25.609 11.555 1.00 85.75 228 GLN A O 1
ATOM 1840 N N . HIS A 1 229 ? -24.178 -24.603 10.634 1.00 88.56 229 HIS A N 1
ATOM 1841 C CA . HIS A 1 229 ? -24.869 -25.845 10.258 1.00 88.56 229 HIS A CA 1
ATOM 1842 C C . HIS A 1 229 ? -24.977 -26.083 8.747 1.00 88.56 229 HIS A C 1
ATOM 1844 O O . HIS A 1 229 ? -25.297 -27.203 8.346 1.00 88.56 229 HIS A O 1
ATOM 1850 N N . CYS A 1 230 ? -24.713 -25.079 7.899 1.00 88.44 230 CYS A N 1
ATOM 1851 C CA . CYS A 1 230 ? -24.915 -25.194 6.453 1.00 88.44 230 CYS A CA 1
ATOM 1852 C C . CYS A 1 230 ? -23.598 -25.106 5.660 1.00 88.44 230 CYS A C 1
ATOM 1854 O O . CYS A 1 230 ? -22.819 -24.170 5.849 1.00 88.44 230 CYS A O 1
ATOM 1856 N N . PRO A 1 231 ? -23.331 -26.049 4.734 1.00 85.38 231 PRO A N 1
ATOM 1857 C CA . PRO A 1 231 ? -22.121 -26.023 3.921 1.00 85.38 231 PRO A CA 1
ATOM 1858 C C . PRO A 1 231 ? -22.188 -24.937 2.836 1.00 85.38 231 PRO A C 1
ATOM 1860 O O . PRO A 1 231 ? -23.226 -24.718 2.216 1.00 85.38 231 PRO A O 1
ATOM 1863 N N . GLY A 1 232 ? -21.050 -24.297 2.550 1.00 82.25 232 GLY A N 1
ATOM 1864 C CA . GLY A 1 232 ? -20.916 -23.352 1.431 1.00 82.25 232 GLY A CA 1
ATOM 1865 C C . GLY A 1 232 ? -21.359 -21.913 1.720 1.00 82.25 232 GLY A C 1
ATOM 1866 O O . GLY A 1 232 ? -21.439 -21.112 0.789 1.00 82.25 232 GLY A O 1
ATOM 1867 N N . THR A 1 233 ? -21.615 -21.569 2.983 1.00 85.50 233 THR A N 1
ATOM 1868 C CA . THR A 1 233 ? -21.945 -20.211 3.438 1.00 85.50 233 THR A CA 1
ATOM 1869 C C . THR A 1 233 ? -20.798 -19.221 3.158 1.00 85.50 233 THR A C 1
ATOM 1871 O O . THR A 1 233 ? -19.647 -19.485 3.487 1.00 85.50 233 THR A O 1
ATOM 1874 N N . LYS A 1 234 ? -21.100 -18.063 2.546 1.00 83.88 234 LYS A N 1
ATOM 1875 C CA . LYS A 1 234 ? -20.147 -16.992 2.164 1.00 83.88 234 LYS A CA 1
ATOM 1876 C C . LYS A 1 234 ? -20.523 -15.645 2.800 1.00 83.88 234 LYS A C 1
ATOM 1878 O O . LYS A 1 234 ? -20.596 -14.618 2.120 1.00 83.88 234 LYS A O 1
ATOM 1883 N N . MET A 1 235 ? -20.829 -15.668 4.095 1.00 83.88 235 MET A N 1
ATOM 1884 C CA . MET A 1 235 ? -21.371 -14.522 4.852 1.00 83.88 235 MET A CA 1
ATOM 1885 C C . MET A 1 235 ? -20.435 -14.000 5.939 1.00 83.88 235 MET A C 1
ATOM 1887 O O . MET A 1 235 ? -20.610 -12.874 6.400 1.00 83.88 235 MET A O 1
ATOM 1891 N N . ASP A 1 236 ? -19.442 -14.804 6.291 1.00 82.94 236 ASP A N 1
ATOM 1892 C CA . ASP A 1 236 ? -18.403 -14.503 7.257 1.00 82.94 236 ASP A CA 1
ATOM 1893 C C . ASP A 1 236 ? -17.091 -14.336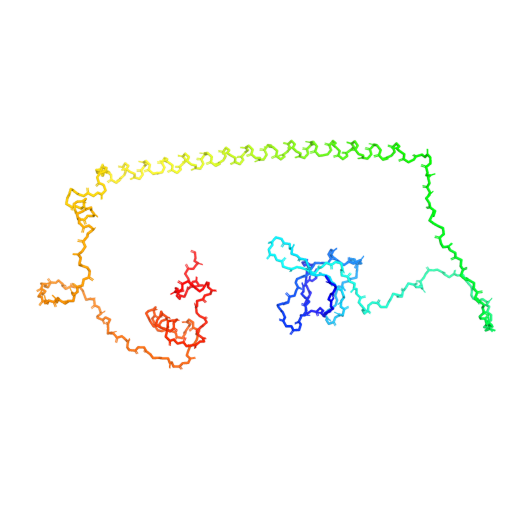 6.481 1.00 82.94 236 ASP A C 1
ATOM 1895 O O . ASP A 1 236 ? -16.614 -15.254 5.810 1.00 82.94 236 ASP A O 1
ATOM 1899 N N . GLY A 1 237 ? -16.611 -13.093 6.419 1.00 77.38 237 GLY A N 1
ATOM 1900 C CA . GLY A 1 237 ? -15.468 -12.726 5.587 1.00 77.38 237 GLY A CA 1
ATOM 1901 C C . GLY A 1 237 ? -14.132 -13.054 6.241 1.00 77.38 237 GLY A C 1
ATOM 1902 O O . GLY A 1 237 ? -13.175 -13.374 5.533 1.00 77.38 237 GLY A O 1
ATOM 1903 N N . ASN A 1 238 ? -14.071 -12.966 7.568 1.00 81.38 238 ASN A N 1
ATOM 1904 C CA . ASN A 1 238 ? -12.873 -13.175 8.374 1.00 81.38 238 ASN A CA 1
ATOM 1905 C C . ASN A 1 238 ? -12.885 -14.529 9.125 1.00 81.38 238 ASN A C 1
ATOM 1907 O O . ASN A 1 238 ? -11.856 -14.906 9.680 1.00 81.38 238 ASN A O 1
ATOM 1911 N N . ASN A 1 239 ? -13.973 -15.302 9.023 1.00 76.88 239 ASN A N 1
ATOM 1912 C CA . ASN A 1 239 ? -14.216 -16.593 9.678 1.00 76.88 239 ASN A CA 1
ATOM 1913 C C . ASN A 1 239 ? -14.240 -16.507 11.214 1.00 76.88 239 ASN A C 1
ATOM 1915 O O . ASN A 1 239 ? -13.756 -17.421 11.887 1.00 76.88 239 ASN A O 1
ATOM 1919 N N . ASP A 1 240 ? -14.763 -15.412 11.771 1.00 79.06 240 ASP A N 1
ATOM 1920 C CA . ASP A 1 240 ? -14.872 -15.203 13.220 1.00 79.06 240 ASP A CA 1
ATOM 1921 C C . ASP A 1 240 ? -16.211 -15.664 13.830 1.00 79.06 240 ASP A C 1
ATOM 1923 O O . ASP A 1 240 ? -16.405 -15.590 15.046 1.00 79.06 240 ASP A O 1
ATOM 1927 N N . GLY A 1 241 ? -17.119 -16.195 13.008 1.00 77.81 241 GLY A N 1
ATOM 1928 C CA . GLY A 1 241 ? -18.440 -16.666 13.412 1.00 77.81 241 GLY A CA 1
ATOM 1929 C C . GLY A 1 241 ? -19.504 -15.568 13.496 1.00 77.81 241 GLY A C 1
ATOM 1930 O O . GLY A 1 241 ? -20.635 -15.872 13.889 1.00 77.81 241 GLY A O 1
ATOM 1931 N N . ILE A 1 242 ? -19.185 -14.322 13.124 1.00 79.19 242 ILE A N 1
ATOM 1932 C CA . ILE A 1 242 ? -20.104 -13.181 13.132 1.00 79.19 242 ILE A CA 1
ATOM 1933 C C . ILE A 1 242 ? -20.540 -12.854 11.691 1.00 79.19 242 ILE A C 1
ATOM 1935 O O . ILE A 1 242 ? -19.755 -12.382 10.866 1.00 79.19 242 ILE A O 1
ATOM 1939 N N . PRO A 1 243 ? -21.824 -13.053 11.339 1.00 76.56 243 PRO A N 1
ATOM 1940 C CA . PRO A 1 243 ? -22.325 -12.643 10.033 1.00 76.56 243 PRO A CA 1
ATOM 1941 C C . PRO A 1 243 ? -22.479 -11.110 9.955 1.00 76.56 243 PRO A C 1
ATOM 1943 O O . PRO A 1 243 ? -22.787 -10.457 10.947 1.00 76.56 243 PRO A O 1
ATOM 1946 N N . PHE A 1 244 ? -22.376 -10.545 8.741 1.00 72.25 244 PHE A N 1
ATOM 1947 C CA . PHE A 1 244 ? -22.671 -9.130 8.401 1.00 72.25 244 PHE A CA 1
ATOM 1948 C C . PHE A 1 244 ? -21.615 -8.056 8.705 1.00 72.25 244 PHE A C 1
ATOM 1950 O O . PHE A 1 244 ? -21.934 -6.865 8.713 1.00 72.25 244 PHE A O 1
ATOM 1957 N N . GLU A 1 245 ? -20.339 -8.406 8.813 1.00 64.06 245 GLU A N 1
ATOM 1958 C CA . GLU A 1 245 ? -19.273 -7.421 9.071 1.00 64.06 245 GLU A CA 1
ATOM 1959 C C . GLU A 1 245 ? -19.227 -6.247 8.070 1.00 64.06 245 GLU A C 1
ATOM 1961 O O . GLU A 1 245 ? -18.910 -5.109 8.413 1.00 64.06 245 GLU A O 1
ATOM 1966 N N . ARG A 1 246 ? -19.599 -6.497 6.807 1.00 59.00 246 ARG A N 1
ATOM 1967 C CA . ARG A 1 246 ? -19.584 -5.482 5.738 1.00 59.00 246 ARG A CA 1
ATOM 1968 C C . ARG A 1 246 ? -20.757 -4.496 5.774 1.00 59.00 246 ARG A C 1
ATOM 1970 O O . ARG A 1 246 ? -20.700 -3.502 5.057 1.00 59.00 246 ARG A O 1
ATOM 1977 N N . GLN A 1 247 ? -21.805 -4.744 6.564 1.00 55.03 247 GLN A N 1
ATOM 1978 C CA . GLN A 1 247 ? -22.954 -3.830 6.686 1.00 55.03 247 GLN A CA 1
ATOM 1979 C C . GLN A 1 247 ? -22.870 -2.891 7.898 1.00 55.03 247 GLN A C 1
ATOM 1981 O O . GLN A 1 247 ? -23.525 -1.851 7.879 1.00 55.03 247 GLN A O 1
ATOM 1986 N N . PHE A 1 248 ? -22.053 -3.213 8.908 1.00 52.91 248 PHE A N 1
ATOM 1987 C CA . PHE A 1 248 ? -21.964 -2.442 10.156 1.00 52.91 248 PHE A CA 1
ATOM 1988 C C . PHE A 1 248 ? -20.664 -1.649 10.336 1.00 52.91 248 PHE A C 1
ATOM 1990 O O . PHE A 1 248 ? -20.561 -0.886 11.289 1.00 52.91 248 PHE A O 1
ATOM 1997 N N . ASN A 1 249 ? -19.709 -1.749 9.406 1.00 45.16 249 ASN A N 1
ATOM 1998 C CA . ASN A 1 249 ? -18.520 -0.895 9.406 1.00 45.16 249 ASN A CA 1
ATOM 1999 C C . ASN A 1 249 ? -18.849 0.497 8.820 1.00 45.16 249 ASN A C 1
ATOM 2001 O O . ASN A 1 249 ? -18.555 0.785 7.656 1.00 45.16 249 ASN A O 1
ATOM 2005 N N . LYS A 1 250 ? -19.518 1.331 9.624 1.00 39.56 250 LYS A N 1
ATOM 2006 C CA . LYS A 1 250 ? -19.573 2.790 9.461 1.00 39.56 250 LYS A CA 1
ATOM 2007 C C . LYS A 1 250 ? -18.690 3.458 10.500 1.00 39.56 250 LYS A C 1
ATOM 2009 O O . LYS A 1 250 ? -18.791 3.054 11.676 1.00 39.56 250 LYS A O 1
#

Radius of gyration: 36.45 Å; chains: 1; bounding box: 92×46×102 Å

Foldseek 3Di:
DKDKFFWADADPVQQKGWTDDDPDDTAIEGCVQDPDSPDDGDGGWMWIFDWDADPNGIHTHNIDTPPPPPPPDDDDDDDDDDDDDDDDDDDDDDDPPDPPPPPVPVVVVVVVVVVVVVVVVVVVVVVVVVVVVVVVVVVVVVVVVVVVVVVVVCVVVPDDDPCPDDPVRVCVVPPDPDDDPDDDDDDDDDDDDDDDDDPDPDPDDADAPPDAEDVVDPDQVNLLCCLVPPPNHPQDPPSPSGGDPVPPPD